Protein AF-0000000066089836 (afdb_homodimer)

Secondary structure (DSSP, 8-state):
--------EEEEETTEE--SPPEEEEEE-TTSS-EEEEEEEES-SS--TTTGGG---EEEEETTEEEEE--EEEEE-SSSEEEEEEEEEE-SHHHHHHHHHHHHHHHHHHHH-/--------EEEEETTEE--SPPEEEEEE-TTSS-EEEEEEEES-SS--TTTGGG---EEEEETTEEEEE--EEEEE-SSSEEEEEEEEEE-SHHHHHHHHHHHHHHHHHHHH-

Solvent-accessible surface area (backbone atoms only — not comparable to full-atom values): 12524 Å² total; per-residue (Å²): 131,79,74,74,74,69,66,53,43,44,26,58,43,93,96,44,68,48,76,60,74,48,41,38,36,40,44,62,43,94,74,29,35,35,35,37,37,40,39,35,30,70,50,44,70,80,47,38,85,86,49,48,90,72,55,55,43,43,35,45,35,37,89,90,43,78,46,73,32,65,50,69,46,77,40,72,54,96,88,39,39,49,32,40,37,34,48,48,71,36,77,31,58,69,50,43,53,57,48,50,53,46,52,49,49,42,56,50,48,46,42,72,96,130,79,73,75,75,70,67,52,42,43,26,57,44,94,95,42,69,48,76,61,75,48,42,36,37,41,44,62,44,94,74,28,33,36,36,36,35,38,39,35,32,70,49,43,70,80,48,38,84,88,47,48,89,74,56,56,44,43,35,46,34,36,88,90,45,77,48,73,32,64,49,70,46,77,41,73,55,95,89,40,39,48,33,40,37,34,47,47,72,36,76,31,56,69,51,43,52,57,49,49,52,45,52,50,49,41,57,52,50,46,43,73,97

Structure (mmCIF, N/CA/C/O backbone):
data_AF-0000000066089836-model_v1
#
loop_
_entity.id
_entity.type
_entity.pdbx_description
1 polymer 'Photosystem II reaction center Psb28 protein'
#
loop_
_atom_site.group_PDB
_atom_site.id
_atom_site.type_symbol
_atom_site.label_atom_id
_atom_site.label_alt_id
_atom_site.label_comp_id
_atom_site.label_asym_id
_atom_site.label_entity_id
_atom_site.label_seq_id
_atom_site.pdbx_PDB_ins_code
_atom_site.Cartn_x
_atom_site.Cartn_y
_atom_site.Cartn_z
_atom_site.occupancy
_atom_site.B_iso_or_equiv
_atom_site.auth_seq_id
_atom_site.auth_comp_id
_atom_site.auth_asym_id
_atom_site.auth_atom_id
_atom_site.pdbx_PDB_model_num
ATOM 1 N N . MET A 1 1 ? 13.086 2.691 -31.953 1 29.83 1 MET A N 1
ATOM 2 C CA . MET A 1 1 ? 13.078 3.086 -30.547 1 29.83 1 MET A CA 1
ATOM 3 C C . MET A 1 1 ? 12.68 1.916 -29.656 1 29.83 1 MET A C 1
ATOM 5 O O . MET A 1 1 ? 11.562 1.41 -29.75 1 29.83 1 MET A O 1
ATOM 9 N N . THR A 1 2 ? 13.555 1.046 -29.469 1 31.53 2 THR A N 1
ATOM 10 C CA . THR A 1 2 ? 13.398 -0.285 -28.891 1 31.53 2 THR A CA 1
ATOM 11 C C . THR A 1 2 ? 12.719 -0.208 -27.516 1 31.53 2 THR A C 1
ATOM 13 O O . THR A 1 2 ? 13.25 0.409 -26.594 1 31.53 2 THR A O 1
ATOM 16 N N . LYS A 1 3 ? 11.5 -0.122 -27.438 1 37 3 LYS A N 1
ATOM 17 C CA . LYS A 1 3 ? 10.766 -0.215 -26.188 1 37 3 LYS A CA 1
ATOM 18 C C . LYS A 1 3 ? 11.375 -1.27 -25.266 1 37 3 LYS A C 1
ATOM 20 O O . LYS A 1 3 ? 11.281 -2.469 -25.547 1 37 3 LYS A O 1
ATOM 25 N N . ILE A 1 4 ? 12.617 -1.197 -24.844 1 41.91 4 ILE A N 1
ATOM 26 C CA . ILE A 1 4 ? 13.148 -2.166 -23.891 1 41.91 4 ILE A CA 1
ATOM 27 C C . ILE A 1 4 ? 12.078 -2.514 -22.859 1 41.91 4 ILE A C 1
ATOM 29 O O . ILE A 1 4 ? 11.641 -1.65 -22.094 1 41.91 4 ILE A O 1
ATOM 33 N N . ASN A 1 5 ? 11.133 -3.355 -23.172 1 50.12 5 ASN A N 1
ATOM 34 C CA . ASN A 1 5 ? 10 -3.883 -22.422 1 50.12 5 ASN A CA 1
ATOM 35 C C . ASN A 1 5 ? 10.414 -4.344 -21.031 1 50.12 5 ASN A C 1
ATOM 37 O O . ASN A 1 5 ? 11.008 -5.41 -20.875 1 50.12 5 ASN A O 1
ATOM 41 N N . GLU A 1 6 ? 11.023 -3.377 -20.234 1 61.97 6 GLU A N 1
ATOM 42 C CA . GLU A 1 6 ? 11.492 -3.783 -18.906 1 61.97 6 GLU A CA 1
ATOM 43 C C . GLU A 1 6 ? 10.43 -4.598 -18.172 1 61.97 6 GLU A C 1
ATOM 45 O O . GLU A 1 6 ? 9.305 -4.137 -17.984 1 61.97 6 GLU A O 1
ATOM 50 N N . ASN A 1 7 ? 10.617 -6.02 -18.156 1 85 7 ASN A N 1
ATOM 51 C CA . ASN A 1 7 ? 9.703 -6.961 -17.516 1 85 7 ASN A CA 1
ATOM 52 C C . ASN A 1 7 ? 9.531 -6.648 -16.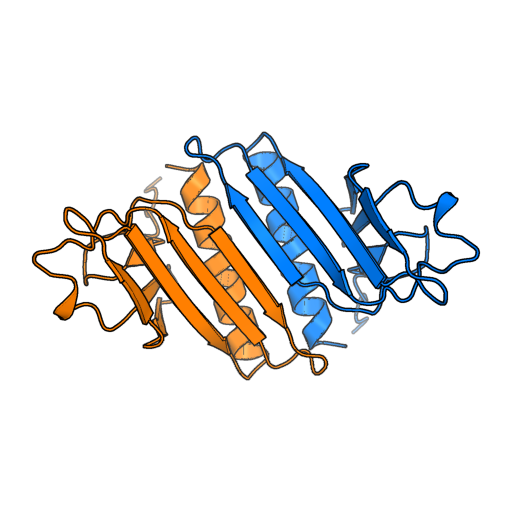031 1 85 7 ASN A C 1
ATOM 54 O O . ASN A 1 7 ? 10.508 -6.66 -15.273 1 85 7 ASN A O 1
ATOM 58 N N . VAL A 1 8 ? 8.594 -6.047 -15.562 1 94.44 8 VAL A N 1
ATOM 59 C CA . VAL A 1 8 ? 8.18 -5.883 -14.172 1 94.44 8 VAL A CA 1
ATOM 60 C C . VAL A 1 8 ? 7.004 -6.812 -13.875 1 94.44 8 VAL A C 1
ATOM 62 O O . VAL A 1 8 ? 5.988 -6.789 -14.57 1 94.44 8 VAL A O 1
ATOM 65 N N . ALA A 1 9 ? 7.234 -7.715 -12.812 1 96.56 9 ALA A N 1
ATOM 66 C CA . ALA A 1 9 ? 6.188 -8.711 -12.586 1 96.56 9 ALA A CA 1
ATOM 67 C C . ALA A 1 9 ? 6.273 -9.273 -11.172 1 96.56 9 ALA A C 1
ATOM 69 O O . ALA A 1 9 ? 7.312 -9.164 -10.516 1 96.56 9 ALA A O 1
ATOM 70 N N . ILE A 1 10 ? 5.211 -9.773 -10.742 1 97.38 10 ILE A N 1
ATOM 71 C CA . ILE A 1 10 ? 5.176 -10.656 -9.586 1 97.38 10 ILE A CA 1
ATOM 72 C C . ILE A 1 10 ? 4.941 -12.094 -10.047 1 97.38 10 ILE A C 1
ATOM 74 O O . ILE A 1 10 ? 4.105 -12.352 -10.914 1 97.38 10 ILE A O 1
ATOM 78 N N . GLN A 1 11 ? 5.73 -13.008 -9.445 1 97.94 11 GLN A N 1
ATOM 79 C CA . GLN A 1 11 ? 5.629 -14.414 -9.828 1 97.94 11 GLN A CA 1
ATOM 80 C C . GLN A 1 11 ? 5.57 -15.312 -8.594 1 97.94 11 GLN A C 1
ATOM 82 O O . GLN A 1 11 ? 6.246 -15.055 -7.598 1 97.94 11 GLN A O 1
ATOM 87 N N . PHE A 1 12 ? 4.809 -16.375 -8.734 1 98.25 12 PHE A N 1
ATOM 88 C CA . PHE A 1 12 ? 4.812 -17.484 -7.77 1 98.25 12 PHE A CA 1
ATOM 89 C C . PHE A 1 12 ? 5.445 -18.719 -8.367 1 98.25 12 PHE A C 1
ATOM 91 O O . PHE A 1 12 ? 5.895 -19.609 -7.641 1 98.25 12 PHE A O 1
ATOM 98 N N . VAL A 1 13 ? 5.262 -18.719 -9.625 1 96.38 13 VAL A N 1
ATOM 99 C CA . VAL A 1 13 ? 5.883 -19.75 -10.438 1 96.38 13 VAL A CA 1
ATOM 100 C C . VAL A 1 13 ? 6.938 -19.141 -11.352 1 96.38 13 VAL A C 1
ATOM 102 O O . VAL A 1 13 ? 6.645 -18.219 -12.109 1 96.38 13 VAL A O 1
ATOM 105 N N . LYS A 1 14 ? 8.141 -19.703 -11.258 1 93.94 14 LYS A N 1
ATOM 106 C CA . LYS A 1 14 ? 9.234 -19.125 -12.031 1 93.94 14 LYS A CA 1
ATOM 107 C C . LYS A 1 14 ? 8.898 -19.078 -13.516 1 93.94 14 LYS A C 1
ATOM 109 O O . LYS A 1 14 ? 8.516 -20.094 -14.109 1 93.94 14 LYS A O 1
ATOM 114 N N . GLY A 1 15 ? 8.992 -17.875 -14.055 1 95 15 GLY A N 1
ATOM 115 C CA . GLY A 1 15 ? 8.789 -17.703 -15.492 1 95 15 GLY A CA 1
ATOM 116 C C . GLY A 1 15 ? 7.344 -17.406 -15.852 1 95 15 GLY A C 1
ATOM 117 O O . GLY A 1 15 ? 7.031 -17.156 -17.016 1 95 15 GLY A O 1
ATOM 118 N N . GLU A 1 16 ? 6.445 -17.406 -14.852 1 96.31 16 GLU A N 1
ATOM 119 C CA . GLU A 1 16 ? 5.039 -17.109 -15.102 1 96.31 16 GLU A CA 1
ATOM 120 C C . GLU A 1 16 ? 4.598 -15.859 -14.336 1 96.31 16 GLU A C 1
ATOM 122 O O . GLU A 1 16 ? 4.492 -15.891 -13.109 1 96.31 16 GLU A O 1
ATOM 127 N N . ASN A 1 17 ? 4.254 -14.844 -15.086 1 96.06 17 ASN A N 1
ATOM 128 C CA . ASN A 1 17 ? 3.791 -13.609 -14.461 1 96.06 17 ASN A CA 1
ATOM 129 C C . ASN A 1 17 ? 2.361 -13.742 -13.938 1 96.06 17 ASN A C 1
ATOM 131 O O . ASN A 1 17 ? 1.491 -14.266 -14.633 1 96.06 17 ASN A O 1
ATOM 135 N N . GLU A 1 18 ? 2.164 -13.328 -12.68 1 95.38 18 GLU A N 1
ATOM 136 C CA . GLU A 1 18 ? 0.789 -13.211 -12.211 1 95.38 18 GLU A CA 1
ATOM 137 C C . GLU A 1 18 ? 0.049 -12.086 -12.938 1 95.38 18 GLU A C 1
ATOM 139 O O . GLU A 1 18 ? 0.545 -10.961 -13.023 1 95.38 18 GLU A O 1
ATOM 144 N N . LYS A 1 19 ? -1.079 -12.406 -13.367 1 90.06 19 LYS A N 1
ATOM 145 C CA . LYS A 1 19 ? -1.852 -11.438 -14.141 1 90.06 19 LYS A CA 1
ATOM 146 C C . LYS A 1 19 ? -2.795 -10.641 -13.25 1 90.06 19 LYS A C 1
ATOM 148 O O . LYS A 1 19 ? -3.088 -9.477 -13.531 1 90.06 19 LYS 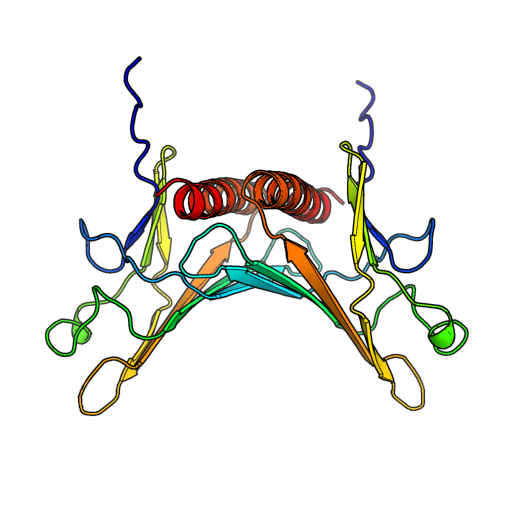A O 1
ATOM 153 N N . ASP A 1 20 ? -3.211 -11.297 -12.203 1 89.38 20 ASP A N 1
ATOM 154 C CA . ASP A 1 20 ? -4.137 -10.625 -11.297 1 89.38 20 ASP A CA 1
ATOM 155 C C . ASP A 1 20 ? -3.434 -9.516 -10.516 1 89.38 20 ASP A C 1
ATOM 157 O O . ASP A 1 20 ? -2.293 -9.68 -10.086 1 89.38 20 ASP A O 1
ATOM 161 N N . GLN A 1 21 ? -4.094 -8.445 -10.359 1 89.5 21 GLN A N 1
ATOM 162 C CA . GLN A 1 21 ? -3.551 -7.355 -9.562 1 89.5 21 GLN A CA 1
ATOM 163 C C . GLN A 1 21 ? -3.836 -7.559 -8.078 1 89.5 21 GLN A C 1
ATOM 165 O O . GLN A 1 21 ? -4.973 -7.836 -7.695 1 89.5 21 GLN A O 1
ATOM 170 N N . PRO A 1 22 ? -2.863 -7.348 -7.32 1 94.19 22 PRO A N 1
ATOM 171 C CA . PRO A 1 22 ? -3.08 -7.531 -5.883 1 94.19 22 PRO A CA 1
ATOM 172 C C . PRO A 1 22 ? -3.566 -6.262 -5.191 1 94.19 22 PRO A C 1
ATOM 174 O O . PRO A 1 22 ? -3.391 -5.16 -5.719 1 94.19 22 PRO A O 1
ATOM 177 N N . GLU A 1 23 ? -4.227 -6.496 -4.02 1 93.12 23 GLU A N 1
ATOM 178 C CA . GLU A 1 23 ? -4.242 -5.477 -2.977 1 93.12 23 GLU A CA 1
ATOM 179 C C . GLU A 1 23 ? -2.9 -5.414 -2.248 1 93.12 23 GLU A C 1
ATOM 181 O O . GLU A 1 23 ? -2.309 -6.449 -1.937 1 93.12 23 GLU A O 1
ATOM 186 N N . ILE A 1 24 ? -2.449 -4.242 -1.962 1 94.75 24 ILE A N 1
ATOM 187 C CA . ILE A 1 24 ? -1.184 -4.109 -1.25 1 94.75 24 ILE A CA 1
ATOM 188 C C . ILE A 1 24 ? -1.395 -3.305 0.032 1 94.75 24 ILE A C 1
ATOM 190 O O . ILE A 1 24 ? -2.018 -2.24 0.01 1 94.75 24 ILE A O 1
ATOM 194 N N . ARG A 1 25 ? -0.872 -3.842 1.148 1 94.69 25 ARG A N 1
ATOM 195 C CA . ARG A 1 25 ? -0.829 -3.135 2.424 1 94.69 25 ARG A CA 1
ATOM 196 C C . ARG A 1 25 ? 0.609 -2.848 2.842 1 94.69 25 ARG A C 1
ATOM 198 O O . ARG A 1 25 ? 1.448 -3.75 2.861 1 94.69 25 ARG A O 1
ATOM 205 N N . LEU A 1 26 ? 0.889 -1.653 3.111 1 92.81 26 LEU A N 1
ATOM 206 C CA . LEU A 1 26 ? 2.229 -1.234 3.512 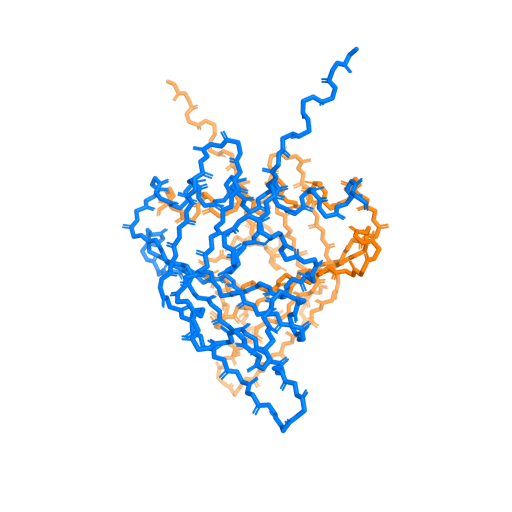1 92.81 26 LEU A CA 1
ATOM 207 C C . LEU A 1 26 ? 2.244 -0.79 4.969 1 92.81 26 LEU A C 1
ATOM 209 O O . LEU A 1 26 ? 1.402 0.009 5.391 1 92.81 26 LEU A O 1
ATOM 213 N N . PHE A 1 27 ? 3.215 -1.407 5.727 1 88.5 27 PHE A N 1
ATOM 214 C CA . PHE A 1 27 ? 3.414 -1.084 7.137 1 88.5 27 PHE A CA 1
ATOM 215 C C . PHE A 1 27 ? 4.859 -0.677 7.398 1 88.5 27 PHE A C 1
ATOM 217 O O . PHE A 1 27 ? 5.789 -1.271 6.844 1 88.5 27 PHE A O 1
ATOM 224 N N . ARG A 1 28 ? 4.969 0.328 8.172 1 84.44 28 ARG A N 1
ATOM 225 C CA . ARG A 1 28 ? 6.309 0.716 8.602 1 84.44 28 ARG A CA 1
ATOM 226 C C . ARG A 1 28 ? 6.359 0.907 10.117 1 84.44 28 ARG A C 1
ATOM 228 O O . ARG A 1 28 ? 5.371 1.325 10.727 1 84.44 28 ARG A O 1
ATOM 235 N N . ASN A 1 29 ? 7.48 0.466 10.727 1 78.81 29 ASN A N 1
ATOM 236 C CA . ASN A 1 29 ? 7.648 0.641 12.172 1 78.81 29 ASN A CA 1
ATOM 237 C C . ASN A 1 29 ? 8.008 2.082 12.523 1 78.81 29 ASN A C 1
ATOM 239 O O . ASN A 1 29 ? 8.328 2.879 11.633 1 78.81 29 ASN A O 1
ATOM 243 N N . LEU A 1 30 ? 7.941 2.287 13.828 1 68.25 30 LEU A N 1
ATOM 244 C CA . LEU A 1 30 ? 8.211 3.621 14.359 1 68.25 30 LEU A CA 1
ATOM 245 C C . LEU A 1 30 ? 9.641 4.047 14.039 1 68.25 30 LEU A C 1
ATOM 247 O O . LEU A 1 30 ? 9.906 5.23 13.812 1 68.25 30 LEU A O 1
ATOM 251 N N . ASP A 1 31 ? 10.555 3.045 13.969 1 71.06 31 ASP A N 1
ATOM 252 C CA . ASP A 1 31 ? 11.945 3.398 13.727 1 71.06 31 ASP A CA 1
ATOM 253 C C . ASP A 1 31 ? 12.18 3.721 12.25 1 71.06 31 ASP A C 1
ATOM 255 O O . ASP A 1 31 ? 13.227 4.25 11.883 1 71.06 31 ASP A O 1
ATOM 259 N N . GLY A 1 32 ? 11.234 3.596 11.43 1 67.88 32 GLY A N 1
ATOM 260 C CA . GLY A 1 32 ? 11.242 3.955 10.016 1 67.88 32 GLY A CA 1
ATOM 261 C C . GLY A 1 32 ? 12.109 3.035 9.172 1 67.88 32 GLY A C 1
ATOM 262 O O . GLY A 1 32 ? 12.016 3.047 7.945 1 67.88 32 GLY A O 1
ATOM 263 N N . LYS A 1 33 ? 12.914 2.256 9.844 1 75.62 33 LYS A N 1
ATOM 264 C CA . LYS A 1 33 ? 13.867 1.402 9.133 1 75.62 33 LYS A CA 1
ATOM 265 C C . LYS A 1 33 ? 13.258 0.04 8.82 1 75.62 33 LYS A C 1
ATOM 267 O O . LYS A 1 33 ? 13.523 -0.538 7.766 1 75.62 33 LYS A O 1
ATOM 272 N N . ASN A 1 34 ? 12.375 -0.358 9.625 1 90.19 34 ASN A N 1
ATOM 273 C CA . ASN A 1 34 ? 11.766 -1.671 9.445 1 90.19 34 ASN A CA 1
ATOM 274 C C . ASN A 1 34 ? 10.328 -1.557 8.945 1 90.19 34 ASN A C 1
ATOM 276 O O . ASN A 1 34 ? 9.648 -0.57 9.219 1 90.19 34 ASN A O 1
ATOM 280 N N . GLY A 1 35 ? 9.898 -2.518 8.086 1 92.5 35 GLY A N 1
ATOM 281 C CA . GLY A 1 35 ? 8.531 -2.541 7.605 1 92.5 35 GLY A CA 1
ATOM 282 C C . GLY A 1 35 ? 8.211 -3.771 6.773 1 92.5 35 GLY A C 1
ATOM 283 O O . GLY A 1 35 ? 9 -4.723 6.738 1 92.5 35 GLY A O 1
ATOM 284 N N . LYS A 1 36 ? 6.984 -3.729 6.25 1 95.75 36 LYS A N 1
ATOM 285 C CA . LYS A 1 36 ? 6.566 -4.852 5.418 1 95.75 36 LYS A CA 1
ATOM 286 C C . LYS A 1 36 ? 5.473 -4.438 4.441 1 95.75 36 LYS A C 1
ATOM 288 O O . LYS A 1 36 ? 4.75 -3.467 4.688 1 95.75 36 LYS A O 1
ATOM 293 N N . ALA A 1 37 ? 5.473 -5.16 3.418 1 96.88 37 ALA A N 1
ATOM 294 C CA . ALA A 1 37 ? 4.387 -5.09 2.443 1 96.88 37 ALA A CA 1
ATOM 295 C C . ALA A 1 37 ? 3.648 -6.422 2.354 1 96.88 37 ALA A C 1
ATOM 297 O O . ALA A 1 37 ? 4.27 -7.477 2.195 1 96.88 37 ALA A O 1
ATOM 298 N N . VAL A 1 38 ? 2.342 -6.371 2.465 1 97.81 38 VAL A N 1
ATOM 299 C CA . VAL A 1 38 ? 1.505 -7.559 2.332 1 97.81 38 VAL A CA 1
ATOM 300 C C . VAL A 1 38 ? 0.75 -7.512 1.005 1 97.81 38 VAL A C 1
ATOM 302 O O . VAL A 1 38 ? -0.04 -6.598 0.763 1 97.81 38 VAL A O 1
ATOM 305 N N . TYR A 1 39 ? 1.033 -8.477 0.2 1 98.06 39 TYR A N 1
ATOM 306 C CA . TYR A 1 39 ? 0.335 -8.641 -1.07 1 98.06 39 TYR A CA 1
ATOM 307 C C . TYR A 1 39 ? -0.774 -9.68 -0.956 1 98.06 39 TYR A C 1
ATOM 309 O O . TYR A 1 39 ? -0.538 -10.805 -0.5 1 98.06 39 TYR A O 1
ATOM 317 N N . LYS A 1 40 ? -1.947 -9.289 -1.423 1 97.31 40 LYS A N 1
ATOM 318 C CA . LYS A 1 40 ? -3.061 -10.234 -1.437 1 97.31 40 LYS A CA 1
ATOM 319 C C . LYS A 1 40 ? -3.65 -10.367 -2.838 1 97.31 40 LYS A C 1
ATOM 321 O O . LYS A 1 40 ? -4.082 -9.375 -3.434 1 97.31 40 LYS A O 1
ATOM 326 N N . PHE A 1 41 ? -3.586 -11.516 -3.404 1 96.31 41 PHE A N 1
ATOM 327 C CA . PHE A 1 41 ? -4.211 -11.844 -4.68 1 96.31 41 PHE A CA 1
ATOM 328 C C . PHE A 1 41 ? -5.492 -12.633 -4.473 1 96.31 41 PHE A C 1
ATOM 330 O O . PHE A 1 41 ? -5.512 -13.609 -3.711 1 96.31 41 PHE A O 1
ATOM 337 N N . TYR A 1 42 ? -6.5 -12.078 -5.133 1 93.44 42 TYR A N 1
ATOM 338 C CA . TYR A 1 42 ? -7.75 -12.828 -5.152 1 93.44 42 TYR A CA 1
ATOM 339 C C . TYR A 1 42 ? -7.863 -13.656 -6.426 1 93.44 42 TYR A C 1
ATOM 341 O O . TYR A 1 42 ? -7.781 -13.117 -7.531 1 93.44 42 TYR A O 1
ATOM 349 N N . LYS A 1 43 ? -7.977 -14.977 -6.27 1 91.12 43 LYS A N 1
ATOM 350 C CA . LYS A 1 43 ? -8.055 -15.922 -7.379 1 91.12 43 LYS A CA 1
ATOM 351 C C . LYS A 1 43 ? -6.824 -15.82 -8.273 1 91.12 43 LYS A C 1
ATOM 353 O O . LYS A 1 43 ? -6.938 -15.508 -9.461 1 91.12 43 LYS A O 1
ATOM 358 N N . PRO A 1 44 ? -5.727 -16.141 -7.715 1 96 44 PRO A N 1
ATOM 359 C CA . PRO A 1 44 ? -4.492 -16.047 -8.5 1 96 44 PRO A CA 1
ATOM 360 C C . PRO A 1 44 ? -4.559 -16.875 -9.789 1 96 44 PRO A C 1
ATOM 362 O O . PRO A 1 44 ? -5.156 -17.953 -9.805 1 96 44 PRO A O 1
ATOM 365 N N . THR A 1 45 ? -3.912 -16.312 -10.758 1 95.25 45 THR A N 1
ATOM 366 C CA . THR A 1 45 ? -3.986 -16.922 -12.078 1 95.25 45 THR A CA 1
ATOM 367 C C . THR A 1 45 ? -3.006 -18.094 -12.188 1 95.25 45 THR A C 1
ATOM 369 O O . THR A 1 45 ? -3.312 -19.109 -12.805 1 95.25 45 THR A O 1
ATOM 372 N N . THR A 1 46 ? -1.843 -18 -11.578 1 97.38 46 THR A N 1
ATOM 373 C CA . THR A 1 46 ? -0.775 -18.953 -11.828 1 97.38 46 THR A CA 1
ATOM 374 C C . THR A 1 46 ? -0.767 -20.047 -10.766 1 97.38 46 THR A C 1
ATOM 376 O O . THR A 1 46 ? -0.026 -21.031 -10.875 1 97.38 46 THR A O 1
ATOM 379 N N . ILE A 1 47 ? -1.514 -19.891 -9.734 1 97.38 47 ILE A N 1
ATOM 380 C CA . ILE A 1 47 ? -1.591 -20.875 -8.656 1 97.38 47 ILE A CA 1
ATOM 381 C C . ILE A 1 47 ? -2.904 -21.641 -8.766 1 97.38 47 ILE A C 1
ATOM 383 O O . ILE A 1 47 ? -3.984 -21.062 -8.656 1 97.38 47 ILE A O 1
ATOM 387 N N . THR A 1 48 ? -2.791 -22.906 -8.961 1 96.25 48 THR A N 1
ATOM 388 C CA . THR A 1 48 ? -3.947 -23.766 -9.156 1 96.25 48 THR A CA 1
ATOM 389 C C . THR A 1 48 ? -3.926 -24.922 -8.164 1 96.25 48 THR A C 1
ATOM 391 O O . THR A 1 48 ? -2.98 -25.062 -7.387 1 96.25 48 THR A O 1
ATOM 394 N N . LEU A 1 49 ? -5.086 -25.703 -8.195 1 96.5 49 LEU A N 1
ATOM 395 C CA . LEU A 1 49 ? -5.168 -26.875 -7.332 1 96.5 49 LEU A CA 1
ATOM 396 C C . LEU A 1 49 ? -4.113 -27.906 -7.715 1 96.5 49 LEU A C 1
ATOM 398 O O . LEU A 1 49 ? -3.764 -28.781 -6.906 1 96.5 49 LEU A O 1
ATOM 402 N N . THR A 1 50 ? -3.537 -27.828 -8.867 1 96.31 50 THR A N 1
ATOM 403 C CA . THR A 1 50 ? -2.568 -28.812 -9.336 1 96.31 50 THR A CA 1
ATOM 404 C C . THR A 1 50 ? -1.16 -28.453 -8.875 1 96.31 50 THR A C 1
ATOM 406 O O . THR A 1 50 ? -0.296 -29.312 -8.758 1 96.31 50 THR A O 1
ATOM 409 N N . ASN A 1 51 ? -0.912 -27.172 -8.586 1 97.25 51 ASN A N 1
ATOM 410 C CA . ASN A 1 51 ? 0.48 -26.828 -8.328 1 97.25 51 ASN A CA 1
ATOM 411 C C . ASN A 1 51 ? 0.637 -26.094 -6.996 1 97.25 51 ASN A C 1
ATOM 413 O O . ASN A 1 51 ? 1.754 -25.781 -6.586 1 97.25 51 ASN A O 1
ATOM 417 N N . TYR A 1 52 ? -0.411 -25.781 -6.199 1 96.5 52 TYR A N 1
ATOM 418 C CA . TYR A 1 52 ? -0.362 -24.891 -5.039 1 96.5 52 TYR A CA 1
ATOM 419 C C . TYR A 1 52 ? 0.595 -25.438 -3.984 1 96.5 52 TYR A C 1
ATOM 421 O O . TYR A 1 52 ? 1.201 -24.672 -3.234 1 96.5 52 TYR A O 1
ATOM 429 N N . LYS A 1 53 ? 0.827 -26.688 -3.93 1 95.62 53 LYS A N 1
ATOM 430 C CA . LYS A 1 53 ? 1.709 -27.297 -2.936 1 95.62 53 LYS A CA 1
ATOM 431 C C . LYS A 1 53 ? 3.17 -26.953 -3.211 1 95.62 53 LYS A C 1
ATOM 433 O O . LYS A 1 53 ? 4.008 -27 -2.307 1 95.62 53 LYS A O 1
ATOM 438 N N . SER A 1 54 ? 3.412 -26.594 -4.426 1 96 54 SER A N 1
ATOM 439 C CA . SER A 1 54 ? 4.789 -26.297 -4.809 1 96 54 SER A CA 1
ATOM 440 C C . SER A 1 54 ? 5.082 -24.797 -4.707 1 96 54 SER A C 1
ATOM 442 O O . SER A 1 54 ? 6.227 -24.375 -4.879 1 96 54 SER A O 1
ATOM 444 N N . VAL A 1 55 ? 4.109 -23.984 -4.387 1 96.94 55 VAL A N 1
ATOM 445 C CA . VAL A 1 55 ? 4.281 -22.547 -4.277 1 96.94 55 VAL A CA 1
ATOM 446 C C . VAL A 1 55 ? 4.891 -22.203 -2.92 1 96.94 55 VAL A C 1
ATOM 448 O O . VAL A 1 55 ? 4.234 -22.328 -1.885 1 96.94 55 VAL A O 1
ATOM 451 N N . GLN A 1 56 ? 6.215 -21.766 -2.99 1 95.56 56 GLN A N 1
ATOM 452 C CA . GLN A 1 56 ? 6.918 -21.531 -1.73 1 95.56 56 GLN A CA 1
ATOM 453 C C . GLN A 1 56 ? 7.461 -20.109 -1.65 1 95.56 56 GLN A C 1
ATOM 455 O O . GLN A 1 56 ? 7.867 -19.656 -0.579 1 95.56 56 GLN A O 1
ATOM 460 N N . ARG A 1 57 ? 7.48 -19.453 -2.838 1 97.94 57 ARG A N 1
ATOM 461 C CA . ARG A 1 57 ? 8.078 -18.125 -2.871 1 97.94 57 ARG A CA 1
ATOM 462 C C . ARG A 1 57 ? 7.258 -17.172 -3.738 1 97.94 57 ARG A C 1
ATOM 464 O O . ARG A 1 57 ? 6.57 -17.609 -4.664 1 97.94 57 ARG A O 1
ATOM 471 N N . MET A 1 58 ? 7.262 -15.984 -3.35 1 98.69 58 MET A N 1
ATOM 472 C CA . MET A 1 58 ? 6.871 -14.883 -4.234 1 98.69 58 MET A CA 1
ATOM 473 C C . MET A 1 58 ? 8.094 -14.133 -4.742 1 98.69 58 MET A C 1
ATOM 475 O O . MET A 1 58 ? 9 -13.82 -3.971 1 98.69 58 MET A O 1
ATOM 479 N N . PHE A 1 59 ? 8.094 -13.883 -6.016 1 98.56 59 PHE A N 1
ATOM 480 C CA . PHE A 1 59 ? 9.188 -13.148 -6.645 1 98.56 59 PHE A CA 1
ATOM 481 C C . PHE A 1 59 ? 8.703 -11.805 -7.16 1 98.56 59 PHE A C 1
ATOM 483 O O . PHE A 1 59 ? 7.695 -11.727 -7.863 1 98.56 59 PHE A O 1
ATOM 490 N N . LEU A 1 60 ? 9.375 -10.773 -6.711 1 98.38 60 LEU A N 1
ATOM 491 C CA . LEU A 1 60 ? 9.188 -9.414 -7.211 1 98.38 60 LEU A CA 1
ATOM 492 C C . LEU A 1 60 ? 10.281 -9.047 -8.211 1 98.38 60 LEU A C 1
ATOM 494 O O . LEU A 1 60 ? 11.438 -8.852 -7.828 1 98.38 60 LEU A O 1
ATOM 498 N N . ILE A 1 61 ? 9.875 -8.977 -9.469 1 98.12 61 ILE A N 1
ATOM 499 C CA . ILE A 1 61 ? 10.867 -8.906 -10.539 1 98.12 61 ILE A CA 1
ATOM 500 C C . ILE A 1 61 ? 10.812 -7.543 -11.211 1 98.12 61 ILE A C 1
ATOM 502 O O . ILE A 1 61 ? 9.734 -7.078 -11.594 1 98.12 61 ILE A O 1
ATOM 506 N N . ASP A 1 62 ? 11.984 -6.926 -11.305 1 96.94 62 ASP A N 1
ATOM 507 C CA . ASP A 1 62 ? 12.086 -5.711 -12.109 1 96.94 62 ASP A CA 1
ATOM 508 C C . ASP A 1 62 ? 13.469 -5.582 -12.742 1 96.94 62 ASP A C 1
ATOM 510 O O . ASP A 1 62 ? 14.227 -6.551 -12.789 1 96.94 62 ASP A O 1
ATOM 514 N N . SER A 1 63 ? 13.766 -4.375 -13.32 1 96.31 63 SER A N 1
ATOM 515 C CA . SER A 1 63 ? 14.992 -4.148 -14.078 1 96.31 63 SER A CA 1
ATOM 516 C C . SER A 1 63 ? 16.219 -4.23 -13.172 1 96.31 63 SER A C 1
ATOM 518 O O . SER A 1 63 ? 17.344 -4.422 -13.656 1 96.31 63 SER A O 1
ATOM 520 N N . GLU A 1 64 ? 16.062 -4.066 -11.867 1 97.19 64 GLU A N 1
ATOM 521 C CA . GLU A 1 64 ? 17.188 -4.078 -10.945 1 97.19 64 GLU A CA 1
ATOM 522 C C . GLU A 1 64 ? 17.453 -5.484 -10.406 1 97.19 64 GLU A C 1
ATOM 524 O O . GLU A 1 64 ? 18.438 -5.719 -9.719 1 97.19 64 GLU A O 1
ATOM 529 N N . GLY A 1 65 ? 16.516 -6.434 -10.656 1 97.38 65 GLY A N 1
ATOM 530 C CA . GLY A 1 65 ? 16.719 -7.801 -10.203 1 97.38 65 GLY A CA 1
ATOM 531 C C . GLY A 1 65 ? 15.469 -8.406 -9.578 1 97.38 65 GLY A C 1
ATOM 532 O O . GLY A 1 65 ? 14.352 -8.125 -10.008 1 97.38 65 GLY A O 1
ATOM 533 N N . VAL A 1 66 ? 15.781 -9.398 -8.672 1 97.88 66 VAL A N 1
ATOM 534 C CA . VAL A 1 66 ? 14.688 -10.156 -8.086 1 97.88 66 VAL A CA 1
ATOM 535 C C . VAL A 1 66 ? 14.711 -10.008 -6.562 1 97.88 66 VAL A C 1
ATOM 537 O O . VAL A 1 66 ? 15.758 -10.211 -5.934 1 97.88 66 VAL A O 1
ATOM 540 N N . LEU A 1 67 ? 13.641 -9.539 -5.984 1 98.38 67 LEU A N 1
ATOM 541 C CA . LEU A 1 67 ? 13.352 -9.703 -4.566 1 98.38 67 LEU A CA 1
ATOM 542 C C . LEU A 1 67 ? 12.445 -10.906 -4.328 1 98.38 67 LEU A C 1
ATOM 544 O O . LEU A 1 67 ? 11.648 -11.266 -5.195 1 98.38 67 LEU A O 1
ATOM 548 N N . SER A 1 68 ? 12.586 -11.547 -3.189 1 98.5 68 SER A N 1
ATOM 549 C CA . SER A 1 68 ? 11.742 -12.719 -2.949 1 98.5 68 SER A CA 1
ATOM 550 C C . SER A 1 68 ? 11.414 -12.867 -1.468 1 98.5 68 SER A C 1
ATOM 552 O O . SER A 1 68 ? 12.094 -12.289 -0.615 1 98.5 68 SER A O 1
ATOM 554 N N . THR A 1 69 ? 10.391 -13.57 -1.139 1 98.69 69 THR A N 1
ATOM 555 C CA . THR A 1 69 ? 9.969 -13.883 0.221 1 98.69 69 THR A CA 1
ATOM 556 C C . THR A 1 69 ? 9.383 -15.289 0.291 1 98.69 69 THR A C 1
ATOM 558 O O . THR A 1 69 ? 8.727 -15.742 -0.649 1 98.69 69 THR A O 1
ATOM 561 N N . LYS A 1 70 ? 9.617 -15.914 1.378 1 98.31 70 LYS A N 1
ATOM 562 C CA . LYS A 1 70 ? 9.078 -17.25 1.59 1 98.31 70 LYS A CA 1
ATOM 563 C C . LYS A 1 70 ? 7.785 -17.203 2.402 1 98.31 70 LYS A C 1
ATOM 565 O O . LYS A 1 70 ? 7.156 -18.234 2.648 1 98.31 70 LYS A O 1
ATOM 570 N N . LYS A 1 71 ? 7.367 -16.062 2.812 1 98.38 71 LYS A N 1
ATOM 571 C CA . LYS A 1 71 ? 6.156 -15.922 3.611 1 98.38 71 LYS A CA 1
ATOM 572 C C . LYS A 1 71 ? 4.91 -15.945 2.73 1 98.38 71 LYS A C 1
ATOM 574 O O . LYS A 1 71 ? 4.453 -14.891 2.268 1 98.38 71 LYS A O 1
ATOM 579 N N . ILE A 1 72 ? 4.332 -17.125 2.566 1 98 72 ILE A N 1
ATOM 580 C CA . ILE A 1 72 ? 3.182 -17.344 1.697 1 98 72 ILE A CA 1
ATOM 581 C C . ILE A 1 72 ? 2.061 -18.016 2.49 1 98 72 ILE A C 1
ATOM 583 O O . ILE A 1 72 ? 2.297 -19 3.207 1 98 72 ILE A O 1
ATOM 587 N N . ASP A 1 73 ? 0.906 -17.453 2.391 1 97.81 73 ASP A N 1
ATOM 588 C CA . ASP A 1 73 ? -0.306 -18.078 2.922 1 97.81 73 ASP A CA 1
ATOM 589 C C . ASP A 1 73 ? -1.344 -18.281 1.82 1 97.81 73 ASP A C 1
ATOM 591 O O . ASP A 1 73 ? -1.634 -17.359 1.053 1 97.81 73 ASP A O 1
ATOM 595 N N . LEU A 1 74 ? -1.893 -19.484 1.772 1 97.25 74 LEU A N 1
ATOM 596 C CA . LEU A 1 74 ? -2.895 -19.812 0.765 1 97.25 74 LEU A CA 1
ATOM 597 C C . LEU A 1 74 ? -4.242 -20.109 1.415 1 97.25 74 LEU A C 1
ATOM 599 O O . LEU A 1 74 ? -4.305 -20.734 2.473 1 97.25 74 LEU A O 1
ATOM 603 N N . SER A 1 75 ? -5.227 -19.625 0.819 1 97.31 75 SER A N 1
ATOM 604 C CA . SER A 1 75 ? -6.602 -20.016 1.11 1 97.31 75 SER A CA 1
ATOM 605 C C . SER A 1 75 ? -7.195 -20.844 -0.025 1 97.31 75 SER A C 1
ATOM 607 O O . SER A 1 75 ? -7.324 -20.359 -1.151 1 97.31 75 SER A O 1
ATOM 609 N N . ILE A 1 76 ? -7.609 -22.078 0.28 1 96.12 76 ILE A N 1
ATOM 610 C CA . ILE A 1 76 ? -8 -23.016 -0.77 1 96.12 76 ILE A CA 1
ATOM 611 C C . ILE A 1 76 ? -9.453 -23.438 -0.555 1 96.12 76 ILE A C 1
ATOM 613 O O . ILE A 1 76 ? -9.852 -23.766 0.566 1 96.12 76 ILE A O 1
ATOM 617 N N . SER A 1 77 ? -10.195 -23.281 -1.575 1 95.19 77 SER A N 1
ATOM 618 C CA . SER A 1 77 ? -11.531 -23.859 -1.622 1 95.19 77 SER A CA 1
ATOM 619 C C . SER A 1 77 ? -11.516 -25.219 -2.303 1 95.19 77 SER A C 1
ATOM 621 O O . SER A 1 77 ? -10.453 -25.719 -2.689 1 95.19 77 SER A O 1
ATOM 623 N N . GLU A 1 78 ? -12.727 -25.781 -2.426 1 93.56 78 GLU A N 1
ATOM 624 C CA . GLU A 1 78 ? -12.844 -27.094 -3.057 1 93.56 78 GLU A CA 1
ATOM 625 C C . GLU A 1 78 ? -12.469 -27.031 -4.535 1 93.56 78 GLU A C 1
ATOM 627 O O . GLU A 1 78 ? -11.836 -27.953 -5.062 1 93.56 78 GLU A O 1
ATOM 632 N N . ASP A 1 79 ? -12.773 -25.969 -5.184 1 94.5 79 ASP A N 1
ATOM 633 C CA . ASP A 1 79 ? -12.695 -25.984 -6.641 1 94.5 79 ASP A CA 1
ATOM 634 C C . ASP A 1 79 ? -11.547 -25.109 -7.133 1 94.5 79 ASP A C 1
ATOM 636 O O . ASP A 1 79 ? -11.156 -25.188 -8.297 1 94.5 79 ASP A O 1
ATOM 640 N N . HIS A 1 80 ? -11.07 -24.234 -6.266 1 95.88 80 HIS A N 1
ATOM 641 C CA . HIS A 1 80 ? -9.977 -23.391 -6.711 1 95.88 80 HIS A CA 1
ATOM 642 C C . HIS A 1 80 ? -9.234 -22.781 -5.527 1 95.88 80 HIS A C 1
ATOM 644 O O . HIS A 1 80 ? -9.688 -22.875 -4.387 1 95.88 80 HIS A O 1
ATOM 650 N N . VAL A 1 81 ? -8.07 -22.219 -5.781 1 96.5 81 VAL A N 1
ATOM 651 C CA . VAL A 1 81 ? -7.359 -21.406 -4.793 1 96.5 81 VAL A CA 1
ATOM 652 C C . VAL A 1 81 ? -8.023 -20.047 -4.66 1 96.5 81 VAL A C 1
ATOM 654 O O . VAL A 1 81 ? -8.062 -19.266 -5.621 1 96.5 81 VAL A O 1
ATOM 657 N N . LYS A 1 82 ? -8.492 -19.75 -3.508 1 97.06 82 LYS A N 1
ATOM 658 C CA . LYS A 1 82 ? -9.273 -18.531 -3.287 1 97.06 82 LYS A CA 1
ATOM 659 C C . LYS A 1 82 ? -8.367 -17.312 -3.205 1 97.06 82 LYS A C 1
ATOM 661 O O . LYS A 1 82 ? -8.664 -16.281 -3.803 1 97.06 82 LYS A O 1
ATOM 666 N N . GLU A 1 83 ? -7.355 -17.391 -2.4 1 97.5 83 GLU A N 1
ATOM 667 C CA . GLU A 1 83 ? -6.516 -16.234 -2.105 1 97.5 83 GLU A CA 1
ATOM 668 C C . GLU A 1 83 ? -5.07 -16.656 -1.841 1 97.5 83 GLU A C 1
ATOM 670 O O . GLU A 1 83 ? -4.82 -17.75 -1.337 1 97.5 83 GLU A O 1
ATOM 675 N N . VAL A 1 84 ? -4.188 -15.852 -2.201 1 97.81 84 VAL A N 1
ATOM 676 C CA . VAL A 1 84 ? -2.797 -15.953 -1.765 1 97.81 84 VAL A CA 1
ATOM 677 C C . VAL A 1 84 ? -2.379 -14.664 -1.072 1 97.81 84 VAL A C 1
ATOM 679 O O . VAL A 1 84 ? -2.611 -13.57 -1.594 1 97.81 84 VAL A O 1
ATOM 682 N N . LYS A 1 85 ? -1.81 -14.742 0.089 1 98.31 85 LYS A N 1
ATOM 683 C CA . LYS A 1 85 ? -1.215 -13.641 0.84 1 98.31 85 LYS A CA 1
ATOM 684 C C . LYS A 1 85 ? 0.292 -13.828 0.993 1 98.31 85 LYS A C 1
ATOM 686 O O . LYS A 1 85 ? 0.753 -14.914 1.346 1 98.31 85 LYS A O 1
ATOM 691 N N . SER A 1 86 ? 1.001 -12.852 0.668 1 98.56 86 SER A N 1
ATOM 692 C CA . SER A 1 86 ? 2.453 -12.922 0.797 1 98.56 86 SER A CA 1
ATOM 693 C C . SER A 1 86 ? 3.016 -11.648 1.42 1 98.56 86 SER A C 1
ATOM 695 O O . SER A 1 86 ? 2.572 -10.547 1.1 1 98.56 86 SER A O 1
ATOM 697 N N . THR A 1 87 ? 4.039 -11.836 2.273 1 98.69 87 THR A N 1
ATOM 698 C CA . THR A 1 87 ? 4.582 -10.703 3.014 1 98.69 87 THR A CA 1
ATOM 699 C C . THR A 1 87 ? 6.062 -10.508 2.693 1 98.69 87 THR A C 1
ATOM 701 O O . THR A 1 87 ? 6.871 -11.422 2.885 1 98.69 87 THR A O 1
ATOM 704 N N . TYR A 1 88 ? 6.395 -9.359 2.08 1 98.5 88 TYR A N 1
ATOM 705 C CA . TYR A 1 88 ? 7.785 -8.961 1.895 1 98.5 88 TYR A CA 1
ATOM 706 C C . TYR A 1 88 ? 8.211 -7.957 2.961 1 98.5 88 TYR A C 1
ATOM 708 O O . TYR A 1 88 ? 7.57 -6.918 3.133 1 98.5 88 TYR A O 1
ATOM 716 N N . SER A 1 89 ? 9.305 -8.266 3.658 1 97.62 89 SER A N 1
ATOM 717 C CA . SER A 1 89 ? 9.773 -7.414 4.746 1 97.62 89 SER A CA 1
ATOM 718 C C . SER A 1 89 ? 11.172 -6.879 4.461 1 97.62 89 SER A C 1
ATOM 720 O O . SER A 1 89 ? 11.953 -7.508 3.736 1 9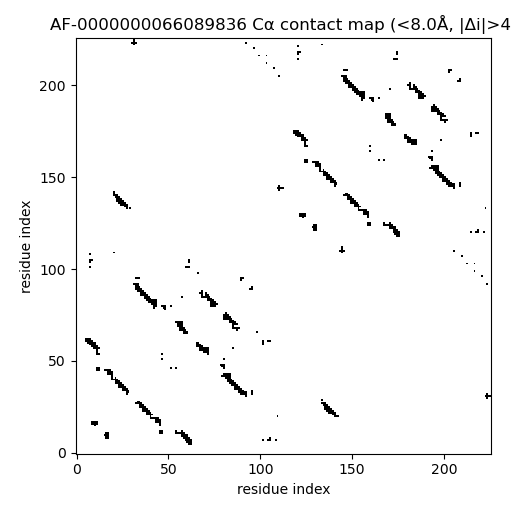7.62 89 SER A O 1
ATOM 722 N N . TRP A 1 90 ? 11.422 -5.773 5.039 1 95.56 90 TRP A N 1
ATOM 723 C CA . TRP A 1 90 ? 12.75 -5.172 4.973 1 95.56 90 TRP A CA 1
ATOM 724 C C . TRP A 1 90 ? 13.188 -4.66 6.344 1 95.56 90 TRP A C 1
ATOM 726 O O . TRP A 1 90 ? 12.352 -4.41 7.215 1 95.56 90 TRP A O 1
ATOM 736 N N . ASN A 1 91 ? 14.469 -4.605 6.469 1 94.31 91 ASN A N 1
ATOM 737 C CA . ASN A 1 91 ? 14.992 -4.23 7.777 1 94.31 91 ASN A CA 1
ATOM 738 C C . ASN A 1 91 ? 16.078 -3.168 7.668 1 94.31 91 ASN A C 1
ATOM 740 O O . ASN A 1 91 ? 16.938 -3.053 8.547 1 94.31 91 ASN A O 1
ATOM 744 N N . SER A 1 92 ? 16.188 -2.51 6.586 1 91.44 92 SER A N 1
ATOM 745 C CA . SER A 1 92 ? 17.109 -1.389 6.379 1 91.44 92 SER A CA 1
ATOM 746 C C . SER A 1 92 ? 16.516 -0.368 5.41 1 91.44 92 SER A C 1
ATOM 748 O O . SER A 1 92 ? 15.617 -0.69 4.633 1 91.44 92 SER A O 1
ATOM 750 N N . GLU A 1 93 ? 17.094 0.838 5.539 1 87.25 93 GLU A N 1
ATOM 751 C CA . GLU A 1 93 ? 16.656 1.897 4.629 1 87.25 93 GLU A CA 1
ATOM 752 C C . GLU A 1 93 ? 16.969 1.537 3.178 1 87.25 93 GLU A C 1
ATOM 754 O O . GLU A 1 93 ? 16.156 1.794 2.287 1 87.25 93 GLU A O 1
ATOM 759 N N . GLU A 1 94 ? 18.141 0.978 3.031 1 92.25 94 GLU A N 1
ATOM 760 C CA . GLU A 1 94 ? 18.547 0.582 1.686 1 92.25 94 GLU A CA 1
ATOM 761 C C . GLU A 1 94 ? 17.578 -0.448 1.1 1 92.25 94 GLU A C 1
ATOM 763 O O . GLU A 1 94 ? 17.188 -0.349 -0.066 1 92.25 94 GLU A O 1
ATOM 768 N N . ALA A 1 95 ? 17.203 -1.389 1.941 1 94.25 95 ALA A N 1
ATOM 769 C CA . ALA A 1 95 ? 16.266 -2.424 1.499 1 94.25 95 ALA A CA 1
ATOM 770 C C . ALA A 1 95 ? 14.891 -1.833 1.203 1 94.25 95 ALA A C 1
ATOM 772 O O . ALA A 1 95 ? 14.234 -2.225 0.236 1 94.25 95 ALA A O 1
ATOM 773 N N . PHE A 1 96 ? 14.523 -0.896 1.968 1 91.12 96 PHE A N 1
ATOM 774 C CA . PHE A 1 96 ? 13.258 -0.202 1.754 1 91.12 96 PHE A CA 1
ATOM 775 C C . PHE A 1 96 ? 13.266 0.544 0.425 1 91.12 96 PHE A C 1
ATOM 777 O O . PHE A 1 96 ? 12.336 0.418 -0.37 1 91.12 96 PHE A O 1
ATOM 784 N N . GLU A 1 97 ? 14.289 1.245 0.188 1 90.5 97 GLU A N 1
ATOM 785 C CA . GLU A 1 97 ? 14.398 2.004 -1.055 1 90.5 97 GLU A CA 1
ATOM 786 C C . GLU A 1 97 ? 14.352 1.082 -2.27 1 90.5 97 GLU A C 1
ATOM 788 O O . GLU A 1 97 ? 13.695 1.398 -3.27 1 90.5 97 GLU A O 1
ATOM 793 N N . ARG A 1 98 ? 15.117 0.004 -2.146 1 94.81 98 ARG A N 1
ATOM 794 C CA . ARG A 1 98 ? 15.094 -0.973 -3.23 1 94.81 98 ARG A CA 1
ATOM 795 C C . ARG A 1 98 ? 13.68 -1.478 -3.484 1 94.81 98 ARG A C 1
ATOM 797 O O . ARG A 1 98 ? 13.258 -1.6 -4.637 1 94.81 98 ARG A O 1
ATOM 804 N N . PHE A 1 99 ? 12.875 -1.713 -2.477 1 95.94 99 PHE A N 1
ATOM 805 C CA . PHE A 1 99 ? 11.5 -2.195 -2.574 1 95.94 99 PHE A CA 1
ATOM 806 C C . PHE A 1 99 ? 10.594 -1.131 -3.184 1 95.94 99 PHE A C 1
ATOM 808 O O . PHE A 1 99 ? 9.75 -1.437 -4.031 1 95.94 99 PHE A O 1
ATOM 815 N N . MET A 1 100 ? 10.75 0.087 -2.785 1 91.88 100 MET A N 1
ATOM 816 C CA . MET A 1 100 ? 9.906 1.177 -3.271 1 91.88 100 MET A CA 1
ATOM 817 C C . MET A 1 100 ? 10.102 1.387 -4.77 1 91.88 100 MET A C 1
ATOM 819 O O . MET A 1 100 ? 9.156 1.737 -5.48 1 91.88 100 MET A O 1
ATOM 823 N N . ARG A 1 101 ? 11.344 1.186 -5.234 1 93.19 101 ARG A N 1
ATOM 824 C CA . ARG A 1 101 ? 11.57 1.277 -6.672 1 93.19 101 ARG A CA 1
ATOM 825 C C . ARG A 1 101 ? 10.812 0.18 -7.418 1 93.19 101 ARG A C 1
ATOM 827 O O . ARG A 1 101 ? 10.211 0.434 -8.461 1 93.19 101 ARG A O 1
ATOM 834 N N . PHE A 1 102 ? 10.797 -0.989 -6.863 1 96.12 102 PHE A N 1
ATOM 835 C CA . PHE A 1 102 ? 10.016 -2.062 -7.465 1 96.12 102 PHE A CA 1
ATOM 836 C C . PHE A 1 102 ? 8.531 -1.715 -7.473 1 96.12 102 PHE A C 1
ATOM 838 O O . PHE A 1 102 ? 7.859 -1.845 -8.5 1 96.12 102 PHE A O 1
ATOM 845 N N . ALA A 1 103 ? 8.086 -1.354 -6.32 1 94.06 103 ALA A N 1
ATOM 846 C CA . ALA A 1 103 ? 6.66 -1.081 -6.18 1 94.06 103 ALA A CA 1
ATOM 847 C C . ALA A 1 103 ? 6.207 -0.017 -7.172 1 94.06 103 ALA A C 1
ATOM 849 O O . ALA A 1 103 ? 5.137 -0.137 -7.773 1 94.06 103 ALA A O 1
ATOM 850 N N . SER A 1 104 ? 7.008 0.953 -7.324 1 88.19 104 SER A N 1
ATOM 851 C CA . SER A 1 104 ? 6.707 2.027 -8.266 1 88.19 104 SER A CA 1
ATOM 852 C C . SER A 1 104 ? 6.652 1.511 -9.695 1 88.19 104 SER A C 1
ATOM 854 O O . SER A 1 104 ? 5.711 1.812 -10.438 1 88.19 104 SER A O 1
ATOM 856 N N . ARG A 1 105 ? 7.609 0.741 -10.078 1 91.56 105 ARG A N 1
ATOM 857 C CA . ARG A 1 105 ? 7.637 0.2 -11.43 1 91.56 105 ARG A CA 1
ATOM 858 C C . ARG A 1 105 ? 6.461 -0.746 -11.664 1 91.56 105 ARG A C 1
ATOM 860 O O . ARG A 1 105 ? 5.855 -0.736 -12.734 1 91.56 105 ARG A O 1
ATOM 867 N N . TYR A 1 106 ? 6.195 -1.526 -10.695 1 92.44 106 TYR A N 1
ATOM 868 C CA . TYR A 1 106 ? 5.098 -2.477 -10.805 1 92.44 106 TYR A CA 1
ATOM 869 C C . TYR A 1 106 ? 3.768 -1.754 -10.984 1 92.44 106 TYR A C 1
ATOM 871 O O . TYR A 1 106 ? 2.967 -2.125 -11.844 1 92.44 106 TYR A O 1
ATOM 879 N N . ALA A 1 107 ? 3.611 -0.756 -10.227 1 87 107 ALA A N 1
ATOM 880 C CA . ALA A 1 107 ? 2.389 0.036 -10.336 1 87 107 ALA A CA 1
ATOM 881 C C . ALA A 1 107 ? 2.26 0.647 -11.727 1 87 107 ALA A C 1
ATOM 883 O O . ALA A 1 107 ? 1.172 0.654 -12.312 1 87 107 ALA A O 1
ATOM 884 N N . ASN A 1 108 ? 3.334 1.115 -12.234 1 84.56 108 ASN A N 1
ATOM 885 C CA . ASN A 1 108 ? 3.334 1.743 -13.547 1 84.56 108 ASN A CA 1
ATOM 886 C C . ASN A 1 108 ? 3.076 0.724 -14.656 1 84.56 108 ASN A C 1
ATOM 888 O O . ASN A 1 108 ? 2.465 1.049 -15.68 1 84.56 108 ASN A O 1
ATOM 892 N N . SER A 1 109 ? 3.553 -0.416 -14.43 1 84.19 109 SER A N 1
ATOM 893 C CA . SER A 1 109 ? 3.418 -1.465 -15.43 1 84.19 109 SER A CA 1
ATOM 894 C C . SER A 1 109 ? 1.964 -1.901 -15.578 1 84.19 109 SER A C 1
ATOM 896 O O . SER A 1 109 ? 1.567 -2.41 -16.625 1 84.19 109 SER A O 1
ATOM 898 N N . LEU A 1 110 ? 1.222 -1.783 -14.578 1 76.88 110 LEU A N 1
ATOM 899 C CA . LEU A 1 110 ? -0.186 -2.168 -14.609 1 76.88 110 LEU A CA 1
ATOM 900 C C . LEU A 1 110 ? -0.99 -1.222 -15.492 1 76.88 110 LEU A C 1
ATOM 902 O O . LEU A 1 110 ? -2.02 -1.61 -16.047 1 76.88 110 LEU A O 1
ATOM 906 N N . SER A 1 111 ? -0.542 0.062 -15.586 1 66.88 111 SER A N 1
ATOM 907 C CA . SER A 1 111 ? -1.218 1.068 -16.406 1 66.88 111 SER A CA 1
ATOM 908 C C . SER A 1 111 ? -0.905 0.883 -17.891 1 66.88 111 SER A C 1
ATOM 910 O O . SER A 1 111 ? -1.7 1.267 -18.75 1 66.88 111 SER A O 1
ATOM 912 N N . LYS A 1 112 ? 0.323 0.633 -18.141 1 61.75 112 LYS A N 1
ATOM 913 C CA . LYS A 1 112 ? 0.778 0.567 -19.531 1 61.75 112 LYS A CA 1
ATOM 914 C C . LYS A 1 112 ? 0.279 -0.703 -20.219 1 61.75 112 LYS A C 1
ATOM 916 O O . LYS A 1 112 ? 0.331 -0.817 -21.438 1 61.75 112 LYS A O 1
ATOM 921 N N . ASN A 1 113 ? -0.038 -1.729 -19.562 1 51.72 113 ASN A N 1
ATOM 922 C CA . ASN A 1 113 ? -0.495 -2.922 -20.266 1 51.72 113 ASN A CA 1
ATOM 923 C C . ASN A 1 113 ? -1.986 -2.848 -20.578 1 51.72 113 ASN A C 1
ATOM 925 O O . ASN A 1 113 ? -2.787 -2.451 -19.734 1 51.72 113 ASN A O 1
ATOM 929 N N . MET B 1 1 ? 26.328 22.125 1.645 1 33.44 1 MET B N 1
ATOM 930 C CA . MET B 1 1 ? 25.438 21.375 0.769 1 33.44 1 MET B CA 1
ATOM 931 C C . MET B 1 1 ? 24.016 21.375 1.317 1 33.44 1 MET B C 1
ATOM 933 O O . MET B 1 1 ? 23.766 20.828 2.393 1 33.44 1 MET B O 1
ATOM 937 N N . THR B 1 2 ? 23.328 22.375 1.1 1 35.28 2 THR B N 1
ATOM 938 C CA . THR B 1 2 ? 22.078 22.781 1.718 1 35.28 2 THR B CA 1
ATOM 939 C C . THR B 1 2 ? 21.031 21.672 1.641 1 35.28 2 THR B C 1
ATOM 941 O O . THR B 1 2 ? 20.703 21.203 0.551 1 35.28 2 THR B O 1
ATOM 944 N N . LYS B 1 3 ? 21.031 20.797 2.479 1 41.34 3 LYS B N 1
ATOM 945 C CA . LYS B 1 3 ? 19.969 19.812 2.557 1 41.34 3 LYS B CA 1
ATOM 946 C C . LYS B 1 3 ? 18.625 20.422 2.199 1 41.34 3 LYS B C 1
ATOM 948 O O . LYS B 1 3 ? 18.047 21.188 2.984 1 41.34 3 LYS B O 1
ATOM 953 N N . ILE B 1 4 ? 18.328 21 1.093 1 43.91 4 ILE B N 1
ATOM 954 C CA . ILE B 1 4 ? 16.984 21.484 0.782 1 43.91 4 ILE B CA 1
ATOM 955 C C . ILE B 1 4 ? 15.953 20.484 1.295 1 43.91 4 ILE B C 1
ATOM 957 O O . ILE B 1 4 ? 15.93 19.328 0.864 1 43.91 4 ILE B O 1
ATOM 961 N N . ASN B 1 5 ? 15.688 20.469 2.57 1 50.25 5 ASN B N 1
ATOM 962 C CA . ASN B 1 5 ? 14.789 19.656 3.377 1 50.25 5 ASN B CA 1
ATOM 963 C C . ASN B 1 5 ? 13.422 19.5 2.707 1 50.25 5 ASN B C 1
ATOM 965 O O . ASN B 1 5 ? 12.617 20.438 2.711 1 50.25 5 ASN B O 1
ATOM 969 N N . GLU B 1 6 ? 13.406 18.938 1.399 1 61.97 6 GLU B N 1
ATOM 970 C CA . GLU B 1 6 ? 12.133 18.812 0.701 1 61.97 6 GLU B CA 1
ATOM 971 C C . GLU B 1 6 ? 11.039 18.281 1.631 1 61.97 6 GLU B C 1
ATOM 973 O O . GLU B 1 6 ? 11.195 17.219 2.229 1 61.97 6 GLU B O 1
ATOM 978 N N . ASN B 1 7 ? 10.133 19.234 2.195 1 84.88 7 ASN B N 1
ATOM 979 C CA . ASN B 1 7 ? 9.031 18.922 3.096 1 84.88 7 ASN B CA 1
ATOM 980 C C . ASN B 1 7 ? 8.086 17.891 2.48 1 84.88 7 ASN B C 1
ATOM 982 O O . ASN B 1 7 ? 7.48 18.141 1.438 1 84.88 7 ASN B O 1
ATOM 986 N N . VAL B 1 8 ? 8.141 16.68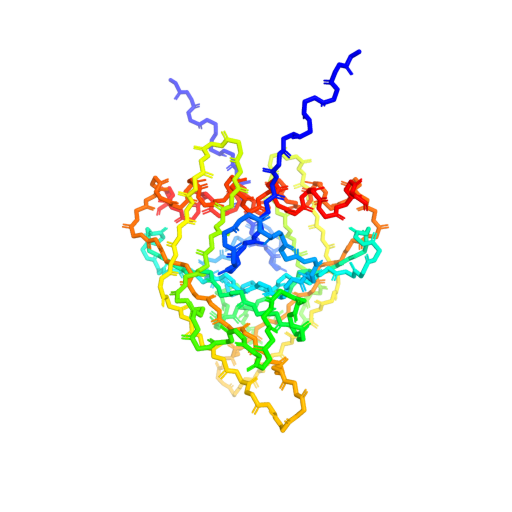8 2.678 1 94.38 8 VAL B N 1
ATOM 987 C CA . VAL B 1 8 ? 7.18 15.648 2.361 1 94.38 8 VAL B CA 1
ATOM 988 C C . VAL B 1 8 ? 6.363 15.297 3.605 1 94.38 8 VAL B C 1
ATOM 990 O O . VAL B 1 8 ? 6.926 14.977 4.652 1 94.38 8 VAL B O 1
ATOM 993 N N . ALA B 1 9 ? 4.969 15.453 3.447 1 96.44 9 ALA B N 1
ATOM 994 C CA . ALA B 1 9 ? 4.168 15.258 4.652 1 96.44 9 ALA B CA 1
ATOM 995 C C . ALA B 1 9 ? 2.715 14.953 4.301 1 96.44 9 ALA B C 1
ATOM 997 O O . ALA B 1 9 ? 2.266 15.242 3.188 1 96.44 9 ALA B O 1
ATOM 998 N N . ILE B 1 10 ? 2.07 14.359 5.191 1 97.31 10 ILE B N 1
ATOM 999 C CA . ILE B 1 10 ? 0.614 14.297 5.199 1 97.31 10 ILE B CA 1
ATOM 1000 C C . ILE B 1 10 ? 0.065 15.219 6.281 1 97.31 10 ILE B C 1
ATOM 1002 O O . ILE B 1 10 ? 0.591 15.266 7.395 1 97.31 10 ILE B O 1
ATOM 1006 N N . GLN B 1 11 ? -0.982 15.969 5.891 1 97.88 11 GLN B N 1
ATOM 1007 C CA . GLN B 1 11 ? -1.577 16.922 6.82 1 97.88 11 GLN B CA 1
ATOM 1008 C C . GLN B 1 11 ? -3.1 16.812 6.824 1 97.88 11 GLN B C 1
ATOM 1010 O O . GLN B 1 11 ? -3.713 16.609 5.773 1 97.88 11 GLN B O 1
ATOM 1015 N N . PHE B 1 12 ? -3.658 17.031 7.996 1 98.19 12 PHE B N 1
ATOM 1016 C CA . PHE B 1 12 ? -5.098 17.219 8.156 1 98.19 12 PHE B CA 1
ATOM 1017 C C . PHE B 1 12 ? -5.426 18.656 8.523 1 98.19 12 PHE B C 1
ATOM 1019 O O . PHE B 1 12 ? -6.551 19.109 8.32 1 98.19 12 PHE B O 1
ATOM 1026 N N . VAL B 1 13 ? -4.457 19.141 9.172 1 96.19 13 VAL B N 1
ATOM 1027 C CA . VAL B 1 13 ? -4.496 20.562 9.539 1 96.19 13 VAL B CA 1
ATOM 1028 C C . VAL B 1 13 ? -3.406 21.312 8.781 1 96.19 13 VAL B C 1
ATOM 1030 O O . VAL B 1 13 ? -2.229 20.953 8.844 1 96.19 13 VAL B O 1
ATOM 1033 N N . LYS B 1 14 ? -3.844 22.359 8.094 1 93.69 14 LYS B N 1
ATOM 1034 C CA . LYS B 1 14 ? -2.889 23.094 7.266 1 93.69 14 LYS B CA 1
ATOM 1035 C C . LYS B 1 14 ? -1.706 23.594 8.094 1 93.69 14 LYS B C 1
ATOM 1037 O O . LYS B 1 14 ? -1.891 24.25 9.125 1 93.69 14 LYS B O 1
ATOM 1042 N N . GLY B 1 15 ? -0.521 23.203 7.648 1 94.88 15 GLY B N 1
ATOM 1043 C CA . GLY B 1 15 ? 0.688 23.688 8.305 1 94.88 15 GLY B CA 1
ATOM 1044 C C . GLY B 1 15 ? 1.175 22.766 9.406 1 94.88 15 GLY B C 1
ATOM 1045 O O . GLY B 1 15 ? 2.232 23 9.992 1 94.88 15 GLY B O 1
ATOM 1046 N N . GLU B 1 16 ? 0.411 21.688 9.695 1 96.19 16 GLU B N 1
ATOM 1047 C CA . GLU B 1 16 ? 0.807 20.734 10.727 1 96.19 16 GLU B CA 1
ATOM 1048 C C . GLU B 1 16 ? 1.001 19.344 10.141 1 96.19 16 GLU B C 1
ATOM 1050 O O . GLU B 1 16 ? 0.034 18.688 9.734 1 96.19 16 GLU B O 1
ATOM 1055 N N . ASN B 1 17 ? 2.238 18.891 10.195 1 95.88 17 ASN B N 1
ATOM 1056 C CA . ASN B 1 17 ? 2.537 17.547 9.688 1 95.88 17 ASN B CA 1
ATOM 1057 C C . ASN B 1 17 ? 2.057 16.469 10.648 1 95.88 17 ASN B C 1
ATOM 1059 O O . ASN B 1 17 ? 2.258 16.562 11.859 1 95.88 17 ASN B O 1
ATOM 1063 N N . GLU B 1 18 ? 1.354 15.477 10.086 1 95.19 18 GLU B N 1
ATOM 1064 C CA . GLU B 1 18 ? 1.072 14.297 10.898 1 95.19 18 GLU B CA 1
ATOM 1065 C C . GLU B 1 18 ? 2.348 13.516 11.195 1 95.19 18 GLU B C 1
ATOM 1067 O O . GLU B 1 18 ? 3.111 13.195 10.281 1 95.19 18 GLU B O 1
ATOM 1072 N N . LYS B 1 19 ? 2.506 13.219 12.406 1 89.56 19 LYS B N 1
ATOM 1073 C CA . LYS B 1 19 ? 3.727 12.539 12.828 1 89.56 19 LYS B CA 1
ATOM 1074 C C . LYS B 1 19 ? 3.547 11.023 12.797 1 89.56 19 LYS B C 1
ATOM 1076 O O . LYS B 1 19 ? 4.5 10.281 12.562 1 89.56 19 LYS B O 1
ATOM 1081 N N . ASP B 1 20 ? 2.334 10.625 13.023 1 89.12 20 ASP B N 1
ATOM 1082 C CA . ASP B 1 20 ? 2.062 9.188 13.047 1 89.12 20 ASP B CA 1
ATOM 1083 C C . ASP B 1 20 ? 2.162 8.594 11.648 1 89.12 20 ASP B C 1
ATOM 1085 O O . ASP B 1 20 ? 1.708 9.195 10.672 1 89.12 20 ASP B O 1
ATOM 1089 N N . GLN B 1 21 ? 2.711 7.449 11.578 1 89.12 21 GLN B N 1
ATOM 1090 C CA . GLN B 1 21 ? 2.789 6.746 10.297 1 89.12 21 GLN B CA 1
ATOM 1091 C C . GLN B 1 21 ? 1.509 5.961 10.023 1 89.12 21 GLN B C 1
ATOM 1093 O O . GLN B 1 21 ? 1.033 5.219 10.883 1 89.12 21 GLN B O 1
ATOM 1098 N N . PRO B 1 22 ? 1.061 6.082 8.859 1 94.06 22 PRO B N 1
ATOM 1099 C CA . PRO B 1 22 ? -0.168 5.352 8.539 1 94.06 22 PRO B CA 1
ATOM 1100 C C . PRO B 1 22 ? 0.103 3.947 8 1 94.06 22 PRO B C 1
ATOM 1102 O O . PRO B 1 22 ? 1.21 3.662 7.539 1 94.06 22 PRO B O 1
ATOM 1105 N N . GLU B 1 23 ? -0.949 3.092 8.148 1 93.12 23 GLU B N 1
ATOM 1106 C CA . GLU B 1 23 ? -1.111 1.966 7.234 1 93.12 23 GLU B CA 1
ATOM 1107 C C . GLU B 1 23 ? -1.642 2.426 5.879 1 93.12 23 GLU B C 1
ATOM 1109 O O . GLU B 1 23 ? -2.543 3.264 5.812 1 93.12 23 GLU B O 1
ATOM 1114 N N . ILE B 1 24 ? -1.116 1.887 4.824 1 94.69 24 ILE B N 1
ATOM 1115 C CA . ILE B 1 24 ? -1.589 2.266 3.498 1 94.69 24 ILE B CA 1
ATOM 1116 C C . ILE B 1 24 ? -2.068 1.024 2.746 1 94.69 24 ILE B C 1
ATOM 1118 O O . ILE B 1 24 ? -1.372 0.007 2.709 1 94.69 24 ILE B O 1
ATOM 1122 N N . ARG B 1 25 ? -3.271 1.126 2.172 1 94.88 25 ARG B N 1
ATOM 1123 C CA . ARG B 1 25 ? -3.805 0.107 1.272 1 94.88 25 ARG B CA 1
ATOM 1124 C C . ARG B 1 25 ? -3.945 0.649 -0.146 1 94.88 25 ARG B C 1
ATOM 1126 O O . ARG B 1 25 ? -4.531 1.714 -0.354 1 94.88 25 ARG B O 1
ATOM 1133 N N . LEU B 1 26 ? -3.383 -0.016 -1.058 1 92.81 26 LEU B N 1
ATOM 1134 C CA . LEU B 1 26 ? -3.426 0.393 -2.457 1 92.81 26 LEU B CA 1
ATOM 1135 C C . LEU B 1 26 ? -4.266 -0.578 -3.281 1 92.81 26 LEU B C 1
ATOM 1137 O O . LEU B 1 26 ? -4.078 -1.794 -3.197 1 92.81 26 LEU B O 1
ATOM 1141 N N . PHE B 1 27 ? -5.262 0.033 -4.023 1 88.81 27 PHE B N 1
ATOM 1142 C CA . PHE B 1 27 ? -6.137 -0.724 -4.914 1 88.81 27 PHE B CA 1
ATOM 1143 C C . PHE B 1 27 ? -6.078 -0.169 -6.332 1 88.81 27 PHE B C 1
ATOM 1145 O O . PHE B 1 27 ? -6.043 1.048 -6.527 1 88.81 27 PHE B O 1
ATOM 1152 N N . ARG B 1 28 ? -6 -1.065 -7.223 1 85.06 28 ARG B N 1
ATOM 1153 C CA . ARG B 1 28 ? -6.082 -0.652 -8.617 1 85.06 28 ARG B CA 1
ATOM 1154 C C . ARG B 1 28 ? -7.09 -1.504 -9.383 1 85.06 28 ARG B C 1
ATOM 1156 O O . ARG B 1 28 ? -7.258 -2.689 -9.094 1 85.06 28 ARG B O 1
ATOM 1163 N N . ASN B 1 29 ? -7.875 -0.845 -10.258 1 79 29 ASN B N 1
ATOM 1164 C CA . ASN B 1 29 ? -8.852 -1.57 -11.062 1 79 29 ASN B CA 1
ATOM 1165 C C . ASN B 1 29 ? -8.188 -2.332 -12.211 1 79 29 ASN B C 1
ATOM 1167 O O . ASN B 1 29 ? -7 -2.133 -12.484 1 79 29 ASN B O 1
ATOM 1171 N N . LEU B 1 30 ? -9.039 -3.15 -12.82 1 68.19 30 LEU B N 1
ATOM 1172 C CA . LEU B 1 30 ? -8.57 -4.008 -13.898 1 68.19 30 LEU B CA 1
ATOM 1173 C C . LEU B 1 30 ? -8.07 -3.178 -15.078 1 68.19 30 LEU B C 1
ATOM 1175 O O . LEU B 1 30 ? -7.117 -3.57 -15.758 1 68.19 30 LEU B O 1
ATOM 1179 N N . ASP B 1 31 ? -8.695 -1.991 -15.266 1 70.88 31 ASP B N 1
ATOM 1180 C CA . ASP B 1 31 ? -8.281 -1.185 -16.406 1 70.88 31 ASP B CA 1
ATOM 1181 C C . ASP B 1 31 ? -6.965 -0.463 -16.125 1 70.88 31 ASP B C 1
ATOM 1183 O O . ASP B 1 31 ? -6.355 0.102 -17.047 1 70.88 31 ASP B O 1
ATOM 1187 N N . GLY B 1 32 ? -6.422 -0.591 -14.992 1 67.94 32 GLY B N 1
ATOM 1188 C CA . GLY B 1 32 ? -5.125 -0.071 -14.594 1 67.94 32 GLY B CA 1
ATOM 1189 C C . GLY B 1 32 ? -5.098 1.44 -14.469 1 67.94 32 GLY B C 1
ATOM 1190 O O . GLY B 1 32 ? -4.145 2.008 -13.938 1 67.94 32 GLY B O 1
ATOM 1191 N N . LYS B 1 33 ? -6.145 2.07 -14.961 1 76.06 33 LYS B N 1
ATOM 1192 C CA . LYS B 1 33 ? -6.184 3.529 -15 1 76.06 33 LYS B CA 1
ATOM 1193 C C . LYS B 1 33 ? -6.812 4.09 -13.727 1 76.06 33 LYS B C 1
ATOM 1195 O O . LYS B 1 33 ? -6.383 5.129 -13.219 1 76.06 33 LYS B O 1
ATOM 1200 N N . ASN B 1 34 ? -7.668 3.352 -13.156 1 90.44 34 ASN B N 1
ATOM 1201 C CA . ASN B 1 34 ? -8.367 3.818 -11.961 1 90.44 34 ASN B CA 1
ATOM 1202 C C . ASN B 1 34 ? -7.891 3.086 -10.711 1 90.44 34 ASN B C 1
ATOM 1204 O O . ASN B 1 34 ? -7.453 1.938 -10.789 1 90.44 34 ASN B O 1
ATOM 1208 N N . GLY B 1 35 ? -7.867 3.789 -9.562 1 92.94 35 GLY B N 1
ATOM 1209 C CA . GLY B 1 35 ? -7.492 3.168 -8.305 1 92.94 35 GLY B CA 1
ATOM 1210 C C . GLY B 1 35 ? -7.633 4.102 -7.113 1 92.94 35 GLY B C 1
ATOM 1211 O O . GLY B 1 35 ? -8.219 5.18 -7.23 1 92.94 35 GLY B O 1
ATOM 1212 N N . LYS B 1 36 ? -7.207 3.555 -5.98 1 95.94 36 LYS B N 1
ATOM 1213 C CA . LYS B 1 36 ? -7.273 4.363 -4.77 1 95.94 36 LYS B CA 1
ATOM 1214 C C . LYS B 1 36 ? -6.246 3.898 -3.74 1 95.94 36 LYS B C 1
ATOM 1216 O O . LYS B 1 36 ? -5.812 2.744 -3.764 1 95.94 36 LYS B O 1
ATOM 1221 N N . ALA B 1 37 ? -5.922 4.824 -2.973 1 97 37 ALA B N 1
ATOM 1222 C CA . ALA B 1 37 ? -5.117 4.574 -1.78 1 97 37 ALA B CA 1
ATOM 1223 C C . ALA B 1 37 ? -5.891 4.934 -0.513 1 97 37 ALA B C 1
ATOM 1225 O O . ALA B 1 37 ? -6.453 6.027 -0.409 1 97 37 ALA B O 1
ATOM 1226 N N . VAL B 1 38 ? -5.914 4.027 0.427 1 97.81 38 VAL B N 1
ATOM 1227 C CA . VAL B 1 38 ? -6.559 4.258 1.716 1 97.81 38 VAL B CA 1
ATOM 1228 C C . VAL B 1 38 ? -5.5 4.402 2.805 1 97.81 38 VAL B C 1
ATOM 1230 O O . VAL B 1 38 ? -4.719 3.482 3.045 1 97.81 38 VAL B O 1
ATOM 1233 N N . TYR B 1 39 ? -5.496 5.539 3.402 1 98.06 39 TYR B N 1
ATOM 1234 C CA . TYR B 1 39 ? -4.609 5.816 4.531 1 98.06 39 TYR B CA 1
ATOM 1235 C C . TYR B 1 39 ? -5.352 5.668 5.852 1 98.06 39 TYR B C 1
ATOM 1237 O O . TYR B 1 39 ? -6.418 6.262 6.047 1 98.06 39 TYR B O 1
ATOM 1245 N N . LYS B 1 40 ? -4.738 4.934 6.75 1 97.25 40 LYS B N 1
ATOM 1246 C CA . LYS B 1 40 ? -5.316 4.789 8.078 1 97.25 40 LYS B CA 1
ATOM 1247 C C . LYS B 1 40 ? -4.316 5.184 9.164 1 97.25 40 LYS B C 1
ATOM 1249 O O . LYS B 1 40 ? -3.223 4.621 9.234 1 97.25 40 LYS B O 1
ATOM 1254 N N . PHE B 1 41 ? -4.617 6.172 9.914 1 96.25 41 PHE B N 1
ATOM 1255 C CA . PHE B 1 41 ? -3.83 6.598 11.062 1 96.25 41 PHE B CA 1
ATOM 1256 C C . PHE B 1 41 ? -4.488 6.145 12.359 1 96.25 41 PHE B C 1
ATOM 1258 O O . PHE B 1 41 ? -5.691 6.32 12.547 1 96.25 41 PHE B O 1
ATOM 1265 N N . TYR B 1 42 ? -3.607 5.52 13.141 1 93.31 42 TYR B N 1
ATOM 1266 C CA . TYR B 1 42 ? -4.062 5.184 14.484 1 93.31 42 TYR B CA 1
ATOM 1267 C C . TYR B 1 42 ? -3.598 6.227 15.492 1 93.31 42 TYR B C 1
ATOM 1269 O O . TYR B 1 42 ? -2.402 6.512 15.594 1 93.31 42 TYR B O 1
ATOM 1277 N N . LYS B 1 43 ? -4.562 6.848 16.172 1 90.75 43 LYS B N 1
ATOM 1278 C CA . LYS B 1 43 ? -4.301 7.906 17.156 1 90.75 43 LYS B CA 1
ATOM 1279 C C . LYS B 1 43 ? -3.561 9.078 16.516 1 90.75 43 LYS B C 1
ATOM 1281 O O . LYS B 1 43 ? -2.445 9.414 16.922 1 90.75 43 LYS B O 1
ATOM 1286 N N . PRO B 1 44 ? -4.199 9.672 15.586 1 95.75 44 PRO B N 1
ATOM 1287 C CA . PRO B 1 44 ? -3.555 10.805 14.914 1 95.75 44 PRO B CA 1
ATOM 1288 C C . PRO B 1 44 ? -3.084 11.883 15.891 1 95.75 44 PRO B C 1
ATOM 1290 O O . PRO B 1 44 ? -3.754 12.148 16.891 1 95.75 44 PRO B O 1
ATOM 1293 N N . THR B 1 45 ? -1.988 12.445 15.508 1 95.06 45 THR B N 1
ATOM 1294 C CA . THR B 1 45 ? -1.361 13.414 16.406 1 95.06 45 THR B CA 1
ATOM 1295 C C . THR B 1 45 ? -2.023 14.781 16.266 1 95.06 45 THR B C 1
ATOM 1297 O O . THR B 1 45 ? -2.195 15.5 17.25 1 95.06 45 THR B O 1
ATOM 1300 N N . THR B 1 46 ? -2.445 15.156 15.062 1 97.25 46 THR B N 1
ATOM 1301 C CA . THR B 1 46 ? -2.871 16.531 14.812 1 97.25 46 THR B CA 1
ATOM 1302 C C . THR B 1 46 ? -4.387 16.656 14.914 1 97.25 46 THR B C 1
ATOM 1304 O O . THR B 1 46 ? -4.93 17.766 14.875 1 97.25 46 THR B O 1
ATOM 1307 N N . ILE B 1 47 ? -5.07 15.57 15 1 97.25 47 ILE B N 1
ATOM 1308 C CA . ILE B 1 47 ? -6.527 15.57 15.125 1 97.25 47 ILE B CA 1
ATOM 1309 C C . ILE B 1 47 ? -6.926 15.234 16.562 1 97.25 47 ILE B C 1
ATOM 1311 O O . ILE B 1 47 ? -6.621 14.148 17.062 1 97.25 47 ILE B O 1
ATOM 1315 N N . THR B 1 48 ? -7.586 16.141 17.172 1 96.19 48 THR B N 1
ATOM 1316 C CA . THR B 1 48 ? -7.98 16.016 18.578 1 96.19 48 THR B CA 1
ATOM 1317 C C . THR B 1 48 ? -9.484 16.234 18.734 1 96.19 48 THR B C 1
ATOM 1319 O O . THR B 1 48 ? -10.18 16.531 17.766 1 96.19 48 THR B O 1
ATOM 1322 N N . LEU B 1 49 ? -9.945 15.969 20.031 1 96.44 49 LEU B N 1
ATOM 1323 C CA . LEU B 1 49 ? -11.359 16.188 20.328 1 96.44 49 LEU B CA 1
ATOM 1324 C C . LEU B 1 49 ? -11.727 17.656 20.188 1 96.44 49 LEU B C 1
ATOM 1326 O O . LEU B 1 49 ? -12.898 18 20.016 1 96.44 49 LEU B O 1
ATOM 1330 N N . THR B 1 50 ? -10.789 18.547 20.156 1 96.31 50 THR B N 1
ATOM 1331 C CA . THR B 1 50 ? -11.055 19.969 20.094 1 96.31 50 THR B CA 1
ATOM 1332 C C . THR B 1 50 ? -11.188 20.438 18.656 1 96.31 50 THR B C 1
ATOM 1334 O O . THR B 1 50 ? -11.844 21.438 18.375 1 96.31 50 THR B O 1
ATOM 1337 N N . ASN B 1 51 ? -10.609 19.688 17.703 1 97.19 51 ASN B N 1
ATOM 1338 C CA . ASN B 1 51 ? -10.594 20.25 16.359 1 97.19 51 ASN B CA 1
ATOM 1339 C C . ASN B 1 51 ? -11.164 19.266 15.336 1 97.19 51 ASN B C 1
ATOM 1341 O O . ASN B 1 51 ? -11.289 19.594 14.156 1 97.19 51 ASN B O 1
ATOM 1345 N N . TYR B 1 52 ? -11.562 18.016 15.672 1 96.5 52 TYR B N 1
ATOM 1346 C CA . TYR B 1 52 ? -11.906 16.953 14.727 1 96.5 52 TYR B CA 1
ATOM 1347 C C . TYR B 1 52 ? -13.07 17.359 13.836 1 96.5 52 TYR B C 1
ATOM 1349 O O . TYR B 1 52 ? -13.164 16.922 12.688 1 96.5 52 TYR B O 1
ATOM 1357 N N . LYS B 1 53 ? -13.914 18.219 14.266 1 95.56 53 LYS B N 1
ATOM 1358 C CA . LYS B 1 53 ? -15.078 18.656 13.484 1 95.56 53 LYS B CA 1
ATOM 1359 C C . LYS B 1 53 ? -14.648 19.516 12.305 1 95.56 53 LYS B C 1
ATOM 1361 O O . LYS B 1 53 ? -15.383 19.641 11.32 1 95.56 53 LYS B O 1
ATOM 1366 N N . SER B 1 54 ? -13.477 20.062 12.422 1 95.88 54 SER B N 1
ATOM 1367 C CA . SER B 1 54 ? -13 20.969 11.367 1 95.88 54 SER B CA 1
ATOM 1368 C C . SER B 1 54 ? -12.133 20.219 10.359 1 95.88 54 SER B C 1
ATOM 1370 O O . SER B 1 54 ? -11.734 20.781 9.336 1 95.88 54 SER B O 1
ATOM 1372 N N . VAL B 1 55 ? -11.859 18.953 10.562 1 96.88 55 VAL B N 1
ATOM 1373 C CA . VAL B 1 55 ? -11.031 18.156 9.672 1 96.88 55 VAL B CA 1
ATOM 1374 C C . VAL B 1 55 ? -11.859 17.672 8.484 1 96.88 55 VAL B C 1
ATOM 1376 O O . VAL B 1 55 ? -12.742 16.828 8.641 1 96.88 55 VAL B O 1
ATOM 1379 N N . GLN B 1 56 ? -11.547 18.281 7.281 1 95.44 56 GLN B N 1
ATOM 1380 C CA . GLN B 1 56 ? -12.383 17.984 6.125 1 95.44 56 GLN B CA 1
ATOM 1381 C C . GLN B 1 56 ? -11.539 17.453 4.965 1 95.44 56 GLN B C 1
ATOM 1383 O O . GLN B 1 56 ? -12.078 16.922 3.988 1 95.44 56 GLN B O 1
ATOM 1388 N N . ARG B 1 57 ? -10.195 17.656 5.109 1 97.88 57 ARG B N 1
ATOM 1389 C CA . ARG B 1 57 ? -9.328 17.266 4 1 97.88 57 ARG B CA 1
ATOM 1390 C C . ARG B 1 57 ? -8.047 16.609 4.508 1 97.88 57 ARG B C 1
ATOM 1392 O O . ARG B 1 57 ? -7.602 16.891 5.625 1 97.88 57 ARG B O 1
ATOM 1399 N N . MET B 1 58 ? -7.586 15.719 3.746 1 98.62 58 MET B N 1
ATOM 1400 C CA . MET B 1 58 ? -6.207 15.25 3.857 1 98.62 58 MET B CA 1
ATOM 1401 C C . MET B 1 58 ? -5.344 15.836 2.746 1 98.62 58 MET B C 1
ATOM 1403 O O . MET B 1 58 ? -5.746 15.844 1.581 1 98.62 58 MET B O 1
ATOM 1407 N N . PHE B 1 59 ? -4.211 16.312 3.137 1 98.5 59 PHE B N 1
ATOM 1408 C CA . PHE B 1 59 ? -3.268 16.891 2.184 1 98.5 59 PHE B CA 1
ATOM 1409 C C . PHE B 1 59 ? -2.01 16.031 2.086 1 98.5 59 PHE B C 1
ATOM 1411 O O . PHE B 1 59 ? -1.407 15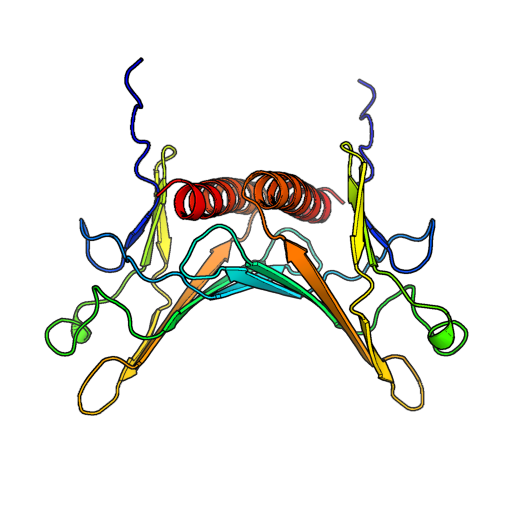.688 3.105 1 98.5 59 PHE B O 1
ATOM 1418 N N . LEU B 1 60 ? -1.71 15.641 0.873 1 98.31 60 LEU B N 1
ATOM 1419 C CA . LEU B 1 60 ? -0.461 14.961 0.542 1 98.31 60 LEU B CA 1
ATOM 1420 C C . LEU B 1 60 ? 0.536 15.938 -0.082 1 98.31 60 LEU B C 1
ATOM 1422 O O . LEU B 1 60 ? 0.356 16.375 -1.222 1 98.31 60 LEU B O 1
ATOM 1426 N N . ILE B 1 61 ? 1.563 16.25 0.697 1 98.06 61 ILE B N 1
ATOM 1427 C CA . ILE B 1 61 ? 2.422 17.375 0.323 1 98.06 61 ILE B CA 1
ATOM 1428 C C . ILE B 1 61 ? 3.812 16.859 -0.039 1 98.06 61 ILE B C 1
ATOM 1430 O O . ILE B 1 61 ? 4.41 16.094 0.714 1 98.06 61 ILE B O 1
ATOM 1434 N N . ASP B 1 62 ? 4.266 17.281 -1.206 1 96.88 62 ASP B N 1
ATOM 1435 C CA . ASP B 1 62 ? 5.66 17.031 -1.562 1 96.88 62 ASP B CA 1
ATOM 1436 C C . ASP B 1 62 ? 6.219 18.156 -2.434 1 96.88 62 ASP B C 1
ATOM 1438 O O . ASP B 1 62 ? 5.633 19.234 -2.518 1 96.88 62 ASP B O 1
ATOM 1442 N N . SER B 1 63 ? 7.434 17.891 -3.039 1 96.19 63 SER B N 1
ATOM 1443 C CA . SER B 1 63 ? 8.148 18.922 -3.791 1 96.19 63 SER B CA 1
ATOM 1444 C C . SER B 1 63 ? 7.391 19.312 -5.055 1 96.19 63 SER B C 1
ATOM 1446 O O . SER B 1 63 ? 7.629 20.375 -5.621 1 96.19 63 SER B O 1
ATOM 1448 N N . GLU B 1 64 ? 6.504 18.469 -5.539 1 97.12 64 GLU B N 1
ATOM 1449 C CA . GLU B 1 64 ? 5.77 18.734 -6.77 1 97.12 64 GLU B CA 1
ATOM 1450 C C . GLU B 1 64 ? 4.457 19.469 -6.48 1 97.12 64 GLU B C 1
ATOM 1452 O O . GLU B 1 64 ? 3.773 19.922 -7.406 1 97.12 64 GLU B O 1
ATOM 1457 N N . GLY B 1 65 ? 4.062 19.562 -5.191 1 97.38 65 GLY B N 1
ATOM 1458 C CA . GLY B 1 65 ? 2.842 20.281 -4.844 1 97.38 65 GLY B CA 1
ATOM 1459 C C . GLY B 1 65 ? 1.983 19.531 -3.838 1 97.38 65 GLY B C 1
ATOM 1460 O O . GLY B 1 65 ? 2.504 18.859 -2.941 1 97.38 65 GLY B O 1
ATOM 1461 N N . VAL B 1 66 ? 0.647 19.875 -3.955 1 97.81 66 VAL B N 1
ATOM 1462 C CA . VAL B 1 66 ? -0.284 19.344 -2.969 1 97.81 66 VAL B CA 1
ATOM 1463 C C . VAL B 1 66 ? -1.368 18.531 -3.672 1 97.81 66 VAL B C 1
ATOM 1465 O O . VAL B 1 66 ? -1.988 19 -4.625 1 97.81 66 VAL B O 1
ATOM 1468 N N . LEU B 1 67 ? -1.518 17.281 -3.305 1 98.38 67 LEU B N 1
ATOM 1469 C CA . LEU B 1 67 ? -2.717 16.484 -3.572 1 98.38 67 LEU B CA 1
ATOM 1470 C C . LEU B 1 67 ? -3.656 16.5 -2.371 1 98.38 67 LEU B C 1
ATOM 1472 O O . LEU B 1 67 ? -3.209 16.641 -1.23 1 98.38 67 LEU B O 1
ATOM 1476 N N . SER B 1 68 ? -4.941 16.406 -2.619 1 98.5 68 SER B N 1
ATOM 1477 C CA . SER B 1 68 ? -5.859 16.438 -1.486 1 98.5 68 SER B CA 1
ATOM 1478 C C . SER B 1 68 ? -7.098 15.586 -1.751 1 98.5 68 SER B C 1
ATOM 1480 O O . SER B 1 68 ? -7.395 15.25 -2.9 1 98.5 68 SER B O 1
ATOM 1482 N N . THR B 1 69 ? -7.793 15.18 -0.745 1 98.69 69 THR B N 1
ATOM 1483 C CA . THR B 1 69 ? -9.039 14.43 -0.804 1 98.69 69 THR B CA 1
ATOM 1484 C C . THR B 1 69 ? -9.984 14.852 0.319 1 98.69 69 THR B C 1
ATOM 1486 O O . THR B 1 69 ? -9.539 15.164 1.424 1 98.69 69 THR B O 1
ATOM 1489 N N . LYS B 1 70 ? -11.203 14.836 0.021 1 98.25 70 LYS B N 1
ATOM 1490 C CA . LYS B 1 70 ? -12.211 15.172 1.021 1 98.25 70 LYS B CA 1
ATOM 1491 C C . LYS B 1 70 ? -12.805 13.922 1.655 1 98.25 70 LYS B C 1
ATOM 1493 O O . LYS B 1 70 ? -13.641 14.008 2.557 1 98.25 70 LYS B O 1
ATOM 1498 N N . LYS B 1 71 ? -12.406 12.797 1.224 1 98.38 71 LYS B N 1
ATOM 1499 C CA . LYS B 1 71 ? -12.922 11.539 1.765 1 98.38 71 LYS B CA 1
ATOM 1500 C C . LYS B 1 71 ? -12.242 11.188 3.086 1 98.38 71 LYS B C 1
ATOM 1502 O O . LYS B 1 71 ? -11.211 10.508 3.1 1 98.38 71 LYS B O 1
ATOM 1507 N N . ILE B 1 72 ? -12.859 11.578 4.191 1 98 72 ILE B N 1
ATOM 1508 C CA . ILE B 1 72 ? -12.32 11.406 5.535 1 98 72 ILE B CA 1
ATOM 1509 C C . ILE B 1 72 ? -13.352 10.711 6.418 1 98 72 ILE B C 1
ATOM 1511 O O . ILE B 1 72 ? -14.523 11.102 6.441 1 98 72 ILE B O 1
ATOM 1515 N N . ASP B 1 73 ? -12.922 9.695 7.062 1 97.81 73 ASP B N 1
ATOM 1516 C CA . ASP B 1 73 ? -13.711 9.031 8.094 1 97.81 73 ASP B CA 1
ATOM 1517 C C . ASP B 1 73 ? -12.984 9.031 9.438 1 97.81 73 ASP B C 1
ATOM 1519 O O . ASP B 1 73 ? -11.805 8.672 9.508 1 97.81 73 ASP B O 1
ATOM 1523 N N . LEU B 1 74 ? -13.703 9.398 10.484 1 97.25 74 LEU B N 1
ATOM 1524 C CA . LEU B 1 74 ? -13.125 9.453 11.82 1 97.25 74 LEU B CA 1
ATOM 1525 C C . LEU B 1 74 ? -13.805 8.445 12.75 1 97.25 74 LEU B C 1
ATOM 1527 O O . LEU B 1 74 ? -15.023 8.258 12.68 1 97.25 74 LEU B O 1
ATOM 1531 N N . SER B 1 75 ? -13.031 7.84 13.516 1 97.31 75 SER B N 1
ATOM 1532 C CA . SER B 1 75 ? -13.492 7.051 14.648 1 97.31 75 SER B CA 1
ATOM 1533 C C . SER B 1 75 ? -13.133 7.719 15.969 1 97.31 75 SER B C 1
ATOM 1535 O O . SER B 1 75 ? -11.961 7.898 16.281 1 97.31 75 SER B O 1
ATOM 1537 N N . ILE B 1 76 ? -14.148 8.039 16.766 1 96.06 76 ILE B N 1
ATOM 1538 C CA . ILE B 1 76 ? -13.93 8.859 17.953 1 96.06 76 ILE B CA 1
ATOM 1539 C C . ILE B 1 76 ? -14.352 8.078 19.203 1 96.06 76 ILE B C 1
ATOM 1541 O O . ILE B 1 76 ? -15.422 7.461 19.219 1 96.06 76 ILE B O 1
ATOM 1545 N N . SER B 1 77 ? -13.453 8.016 20.125 1 95.19 77 SER B N 1
ATOM 1546 C CA . SER B 1 77 ? -13.773 7.527 21.453 1 95.19 77 SER B CA 1
ATOM 1547 C C . SER B 1 77 ? -14.109 8.68 22.406 1 95.19 77 SER B C 1
ATOM 1549 O O . SER B 1 77 ? -14.141 9.836 21.984 1 95.19 77 SER B O 1
ATOM 1551 N N . GLU B 1 78 ? -14.352 8.289 23.672 1 93.56 78 GLU B N 1
ATOM 1552 C CA . GLU B 1 78 ? -14.695 9.305 24.656 1 93.56 78 GLU B CA 1
ATOM 1553 C C . GLU B 1 78 ? -13.516 10.242 24.922 1 93.56 78 GLU B C 1
ATOM 1555 O O . GLU B 1 78 ? -13.703 11.445 25.094 1 93.56 78 GLU B O 1
ATOM 1560 N N . ASP B 1 79 ? -12.344 9.758 24.906 1 94.44 79 ASP B N 1
ATOM 1561 C CA . ASP B 1 79 ? -11.234 10.547 25.422 1 94.44 79 ASP B CA 1
ATOM 1562 C C . ASP B 1 79 ? -10.305 11 24.297 1 94.44 79 ASP B C 1
ATOM 1564 O O . ASP B 1 79 ? -9.445 11.859 24.5 1 94.44 79 ASP B O 1
ATOM 1568 N N . HIS B 1 80 ? -10.438 10.352 23.141 1 95.81 80 HIS B N 1
ATOM 1569 C CA . HIS B 1 80 ? -9.555 10.766 22.047 1 95.81 80 HIS B CA 1
ATOM 1570 C C . HIS B 1 80 ? -10.094 10.297 20.703 1 95.81 80 HIS B C 1
ATOM 1572 O O . HIS B 1 80 ? -1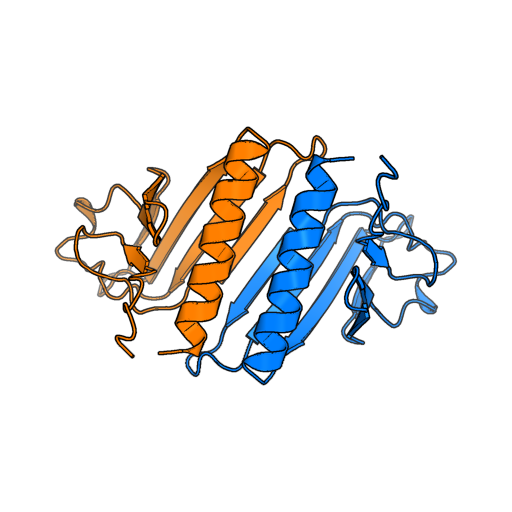1.039 9.508 20.641 1 95.81 80 HIS B O 1
ATOM 1578 N N . VAL B 1 81 ? -9.547 10.828 19.625 1 96.5 81 VAL B N 1
ATOM 1579 C CA . VAL B 1 81 ? -9.805 10.32 18.281 1 96.5 81 VAL B CA 1
ATOM 1580 C C . VAL B 1 81 ? -9.039 9.016 18.062 1 96.5 81 VAL B C 1
ATOM 1582 O O . VAL B 1 81 ? -7.805 9.008 18.094 1 96.5 81 VAL B O 1
ATOM 1585 N N . LYS B 1 82 ? -9.742 7.98 17.828 1 97 82 LYS B N 1
ATOM 1586 C CA . LYS B 1 82 ? -9.133 6.656 17.734 1 97 82 LYS B CA 1
ATOM 1587 C C . LYS B 1 82 ? -8.43 6.465 16.391 1 97 82 LYS B C 1
ATOM 1589 O O . LYS B 1 82 ? -7.312 5.949 16.344 1 97 82 LYS B O 1
ATOM 1594 N N . GLU B 1 83 ? -9.117 6.758 15.328 1 97.38 83 GLU B N 1
ATOM 1595 C CA . GLU B 1 83 ? -8.625 6.461 13.984 1 97.38 83 GLU B CA 1
ATOM 1596 C C . GLU B 1 83 ? -9.102 7.5 12.977 1 97.38 83 GLU B C 1
ATOM 1598 O O . GLU B 1 83 ? -10.188 8.055 13.125 1 97.38 83 GLU B O 1
ATOM 1603 N N . VAL B 1 84 ? -8.297 7.773 12.039 1 97.81 84 VAL B N 1
ATOM 1604 C CA . VAL B 1 84 ? -8.711 8.5 10.844 1 97.81 84 VAL B CA 1
ATOM 1605 C C . VAL B 1 84 ? -8.43 7.66 9.602 1 97.81 84 VAL B C 1
ATOM 1607 O O . VAL B 1 84 ? -7.332 7.121 9.445 1 97.81 84 VAL B O 1
ATOM 1610 N N . LYS B 1 85 ? -9.383 7.492 8.742 1 98.25 85 LYS B N 1
ATOM 1611 C CA . LYS B 1 85 ? -9.273 6.844 7.434 1 98.25 85 LYS B CA 1
ATOM 1612 C C . LYS B 1 85 ? -9.523 7.84 6.305 1 98.25 85 LYS B C 1
ATOM 1614 O O . LYS B 1 85 ? -10.492 8.602 6.344 1 98.25 85 LYS B O 1
ATOM 1619 N N . SER B 1 86 ? -8.648 7.883 5.402 1 98.56 86 SER B N 1
ATOM 1620 C CA . SER B 1 86 ? -8.805 8.789 4.266 1 98.56 86 SER B CA 1
ATOM 1621 C C . SER B 1 86 ? -8.484 8.086 2.951 1 98.56 86 SER B C 1
ATOM 1623 O O . SER B 1 86 ? -7.531 7.305 2.873 1 98.56 86 SER B O 1
ATOM 1625 N N . THR B 1 87 ? -9.266 8.422 1.914 1 98.69 87 THR B N 1
ATOM 1626 C CA . THR B 1 87 ? -9.125 7.73 0.636 1 98.69 87 THR B CA 1
ATOM 1627 C C . THR B 1 87 ? -8.766 8.719 -0.472 1 98.69 87 THR B C 1
ATOM 1629 O O . THR B 1 87 ? -9.5 9.672 -0.72 1 98.69 87 THR B O 1
ATOM 1632 N N . TYR B 1 88 ? -7.562 8.562 -1.056 1 98.5 88 TYR B N 1
ATOM 1633 C CA . TYR B 1 88 ? -7.176 9.305 -2.25 1 98.5 88 TYR B CA 1
ATOM 1634 C C . TYR B 1 88 ? -7.363 8.461 -3.504 1 98.5 88 TYR B C 1
ATOM 1636 O O . TYR B 1 88 ? -6.816 7.355 -3.604 1 98.5 88 TYR B O 1
ATOM 1644 N N . SER B 1 89 ? -8.109 8.992 -4.465 1 97.69 89 SER B N 1
ATOM 1645 C CA . SER B 1 89 ? -8.414 8.258 -5.688 1 97.69 89 SER B CA 1
ATOM 1646 C C . SER B 1 89 ? -7.863 8.969 -6.914 1 97.69 89 SER B C 1
ATOM 1648 O O . SER B 1 89 ? -7.707 10.195 -6.91 1 97.69 89 SER B O 1
ATOM 1650 N N . TRP B 1 90 ? -7.609 8.188 -7.891 1 95.62 90 TRP B N 1
ATOM 1651 C CA . TRP B 1 90 ? -7.188 8.711 -9.188 1 95.62 90 TRP B CA 1
ATOM 1652 C C . TRP B 1 90 ? -7.922 8 -10.32 1 95.62 90 TRP B C 1
ATOM 1654 O O . TRP B 1 90 ? -8.422 6.891 -10.148 1 95.62 90 TRP B O 1
ATOM 1664 N N . ASN B 1 91 ? -7.996 8.742 -11.383 1 94.31 91 ASN B N 1
ATOM 1665 C CA . ASN B 1 91 ? -8.773 8.195 -12.492 1 94.31 91 ASN B CA 1
ATOM 1666 C C . ASN B 1 91 ? -8.023 8.32 -13.812 1 94.31 91 ASN B C 1
ATOM 1668 O O . ASN B 1 91 ? -8.641 8.352 -14.883 1 94.31 91 ASN B O 1
ATOM 1672 N N . SER B 1 92 ? -6.773 8.547 -13.789 1 91.69 92 SER B N 1
ATOM 1673 C CA . SER B 1 92 ? -5.914 8.562 -14.969 1 91.69 92 SER B CA 1
ATOM 1674 C C . SER B 1 92 ? -4.512 8.062 -14.641 1 91.69 92 SER B C 1
ATOM 1676 O O . SER B 1 92 ? -4.105 8.062 -13.477 1 91.69 92 SER B O 1
ATOM 1678 N N . GLU B 1 93 ? -3.838 7.633 -15.742 1 87.81 93 GLU B N 1
ATOM 1679 C CA . GLU B 1 93 ? -2.461 7.176 -15.578 1 87.81 93 GLU B CA 1
ATOM 1680 C C . GLU B 1 93 ? -1.568 8.297 -15.055 1 87.81 93 GLU B C 1
ATOM 1682 O O . GLU B 1 93 ? -0.711 8.062 -14.195 1 87.81 93 GLU B O 1
ATOM 1687 N N . GLU B 1 94 ? -1.825 9.469 -15.617 1 92.56 94 GLU B N 1
ATOM 1688 C CA . GLU B 1 94 ? -1.038 10.625 -15.188 1 92.56 94 GLU B CA 1
ATOM 1689 C C . GLU B 1 94 ? -1.233 10.906 -13.703 1 92.56 94 GLU B C 1
ATOM 1691 O O . GLU B 1 94 ? -0.267 11.18 -12.984 1 92.56 94 GLU B O 1
ATOM 1696 N N . ALA B 1 95 ? -2.48 10.805 -13.281 1 94.31 95 ALA B N 1
ATOM 1697 C CA . ALA B 1 95 ? -2.787 11.047 -11.875 1 94.31 95 ALA B CA 1
ATOM 1698 C C . ALA B 1 95 ? -2.176 9.961 -10.992 1 94.31 95 ALA B C 1
ATOM 1700 O O . ALA B 1 95 ? -1.673 10.25 -9.906 1 94.31 95 ALA B O 1
ATOM 1701 N N . PHE B 1 96 ? -2.152 8.797 -11.469 1 91.25 96 PHE B N 1
ATOM 1702 C CA . PHE B 1 96 ? -1.539 7.68 -10.75 1 91.25 96 PHE B CA 1
ATOM 1703 C C . PHE B 1 96 ? -0.039 7.895 -10.594 1 91.25 96 PHE B C 1
ATOM 1705 O O . PHE B 1 96 ? 0.502 7.762 -9.5 1 91.25 96 PHE B O 1
ATOM 1712 N N . GLU B 1 97 ? 0.582 8.234 -11.633 1 90.81 97 GLU B N 1
ATOM 1713 C CA . GLU B 1 97 ? 2.023 8.469 -11.594 1 90.81 97 GLU B CA 1
ATOM 1714 C C . GLU B 1 97 ? 2.381 9.578 -10.617 1 90.81 97 GLU B C 1
ATOM 1716 O O . GLU B 1 97 ? 3.359 9.469 -9.875 1 90.81 97 GLU B O 1
ATOM 1721 N N . ARG B 1 98 ? 1.584 10.664 -10.727 1 94.94 98 ARG B N 1
ATOM 1722 C CA . ARG B 1 98 ? 1.803 11.758 -9.789 1 94.94 98 ARG B CA 1
ATOM 1723 C C . ARG B 1 98 ? 1.688 11.281 -8.344 1 94.94 98 ARG B C 1
ATOM 1725 O O . ARG B 1 98 ? 2.506 11.648 -7.5 1 94.94 98 ARG B O 1
ATOM 1732 N N . PHE B 1 99 ? 0.76 10.414 -8.016 1 95.94 99 PHE B N 1
ATOM 1733 C CA . PHE B 1 99 ? 0.54 9.867 -6.68 1 95.94 99 PHE B CA 1
ATOM 1734 C C . PHE B 1 99 ? 1.692 8.961 -6.27 1 95.94 99 PHE B C 1
ATOM 1736 O O . PHE B 1 99 ? 2.16 9.023 -5.129 1 95.94 99 PHE B O 1
ATOM 1743 N N . MET B 1 100 ? 2.16 8.141 -7.145 1 92 100 MET B N 1
ATOM 1744 C CA . MET B 1 100 ? 3.232 7.195 -6.848 1 92 100 MET B CA 1
ATOM 1745 C C . MET B 1 100 ? 4.523 7.93 -6.504 1 92 100 MET B C 1
ATOM 1747 O O . MET B 1 100 ? 5.301 7.469 -5.664 1 92 100 MET B O 1
ATOM 1751 N N . ARG B 1 101 ? 4.75 9.07 -7.168 1 93.25 101 ARG B N 1
ATOM 1752 C CA . ARG B 1 101 ? 5.918 9.867 -6.812 1 93.25 101 ARG B CA 1
ATOM 1753 C C . ARG B 1 101 ? 5.805 10.398 -5.387 1 93.25 101 ARG B C 1
ATOM 1755 O O . ARG B 1 101 ? 6.777 10.375 -4.629 1 93.25 101 ARG B O 1
ATOM 1762 N N . PHE B 1 102 ? 4.629 10.828 -5.027 1 96.06 102 PHE B N 1
ATOM 1763 C CA . PHE 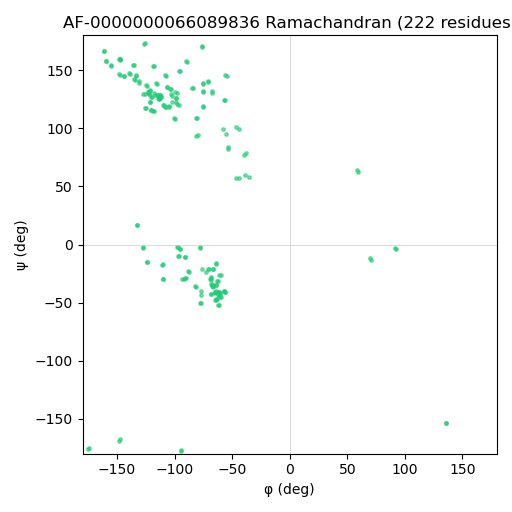B 1 102 ? 4.418 11.258 -3.65 1 96.06 102 PHE B CA 1
ATOM 1764 C C . PHE B 1 102 ? 4.656 10.109 -2.678 1 96.06 102 PHE B C 1
ATOM 1766 O O . PHE B 1 102 ? 5.375 10.266 -1.688 1 96.06 102 PHE B O 1
ATOM 1773 N N . ALA B 1 103 ? 3.99 9.039 -2.982 1 93.81 103 ALA B N 1
ATOM 1774 C CA . ALA B 1 103 ? 4.066 7.898 -2.074 1 93.81 103 ALA B CA 1
ATOM 1775 C C . ALA B 1 103 ? 5.516 7.469 -1.854 1 93.81 103 ALA B C 1
ATOM 1777 O O . ALA B 1 103 ? 5.91 7.156 -0.728 1 93.81 103 ALA B O 1
ATOM 1778 N N . SER B 1 104 ? 6.242 7.484 -2.883 1 88.25 104 SER B N 1
ATOM 1779 C CA . SER B 1 104 ? 7.652 7.113 -2.809 1 88.25 104 SER B CA 1
ATOM 1780 C C . SER B 1 104 ? 8.43 8.086 -1.936 1 88.25 104 SER B C 1
ATOM 1782 O O . SER B 1 104 ? 9.195 7.676 -1.063 1 88.25 104 SER B O 1
ATOM 1784 N N . ARG B 1 105 ? 8.227 9.352 -2.139 1 91.5 105 ARG B N 1
ATOM 1785 C CA . ARG B 1 105 ? 8.93 10.352 -1.35 1 91.5 105 ARG B CA 1
ATOM 1786 C C . ARG B 1 105 ? 8.516 10.281 0.118 1 91.5 105 ARG B C 1
ATOM 1788 O O . ARG B 1 105 ? 9.359 10.422 1.01 1 91.5 105 ARG B O 1
ATOM 1795 N N . TYR B 1 106 ? 7.27 10.094 0.316 1 92.25 106 TYR B N 1
ATOM 1796 C CA . TYR B 1 106 ? 6.758 10.008 1.68 1 92.25 106 TYR B CA 1
ATOM 1797 C C . TYR B 1 106 ? 7.371 8.828 2.418 1 92.25 106 TYR B C 1
ATOM 1799 O O . TYR B 1 106 ? 7.805 8.961 3.562 1 92.25 106 TYR B O 1
ATOM 1807 N N . ALA B 1 107 ? 7.422 7.762 1.736 1 86.75 107 ALA B N 1
ATOM 1808 C CA . ALA B 1 107 ? 8.023 6.57 2.33 1 86.75 107 ALA B CA 1
ATOM 1809 C C . ALA B 1 107 ? 9.484 6.816 2.686 1 86.75 107 ALA B C 1
ATOM 1811 O O . ALA B 1 107 ? 9.945 6.402 3.754 1 86.75 107 ALA B O 1
ATOM 1812 N N . ASN B 1 108 ? 10.172 7.469 1.822 1 84.31 108 ASN B N 1
ATOM 1813 C CA . ASN B 1 108 ? 11.586 7.754 2.041 1 84.31 108 ASN B CA 1
ATOM 1814 C C . ASN B 1 108 ? 11.789 8.734 3.193 1 84.31 108 ASN B C 1
ATOM 1816 O O . ASN B 1 108 ? 12.789 8.656 3.914 1 84.31 108 ASN B O 1
ATOM 1820 N N . SER B 1 109 ? 10.891 9.609 3.293 1 83.75 109 SER B N 1
ATOM 1821 C CA . SER B 1 109 ? 11 10.641 4.32 1 83.75 109 SER B CA 1
ATOM 1822 C C . SER B 1 109 ? 10.836 10.047 5.719 1 83.75 109 SER B C 1
ATOM 1824 O O . SER B 1 109 ? 11.328 10.609 6.699 1 83.75 109 SER B O 1
ATOM 1826 N N . LEU B 1 110 ? 10.109 8.992 5.801 1 76.38 110 LEU B N 1
ATOM 1827 C CA . LEU B 1 110 ? 9.891 8.336 7.086 1 76.38 110 LEU B CA 1
ATOM 1828 C C . LEU B 1 110 ? 11.18 7.695 7.594 1 76.38 110 LEU B C 1
ATOM 1830 O O . LEU B 1 110 ? 11.367 7.547 8.805 1 76.38 110 LEU B O 1
ATOM 1834 N N . SER B 1 111 ? 12.055 7.258 6.652 1 68 111 SER B N 1
ATOM 1835 C CA . SER B 1 111 ? 13.32 6.625 7.004 1 68 111 SER B CA 1
ATOM 1836 C C . SER B 1 111 ? 14.352 7.656 7.438 1 68 111 SER B C 1
ATOM 1838 O O . SER B 1 111 ? 15.258 7.348 8.211 1 68 111 SER B O 1
ATOM 1840 N N . LYS B 1 112 ? 14.344 8.789 6.711 1 62.31 112 LYS B N 1
ATOM 1841 C CA . LYS B 1 112 ? 15.375 9.789 6.945 1 62.31 112 LYS B CA 1
ATOM 1842 C C . LYS B 1 112 ? 15.102 10.57 8.234 1 62.31 112 LYS B C 1
ATOM 1844 O O . LYS B 1 112 ? 15.992 11.242 8.758 1 62.31 112 LYS B O 1
ATOM 1849 N N . ASN B 1 113 ? 13.969 10.641 8.766 1 51.81 113 ASN B N 1
ATOM 1850 C CA . ASN B 1 113 ? 13.789 11.406 9.992 1 51.81 113 ASN B CA 1
ATOM 1851 C C . ASN B 1 113 ? 14.086 10.57 11.234 1 51.81 113 ASN B C 1
ATOM 1853 O O . ASN B 1 113 ? 13.664 9.414 11.32 1 51.81 113 ASN B O 1
#

Radius of gyration: 18.79 Å; Cα contacts (8 Å, |Δi|>4): 461; chains: 2; bounding box: 40×52×56 Å

Sequence (226 aa):
MTKINENVAIQFVKGENEKDQPEIRLFRNLDGKNGKAVYKFYKPTTITLTNYKSVQRMFLIDSEGVLSTKKIDLSISEDHVKEVKSTYSWNSEEAFERFMRFASRYANSLSKNMTKINENVAIQFVKGENEKDQPEIRLFRNLDGKNGKAVYKFYKPTTITLTNYKSVQRMFLIDSEGVLSTKKIDLSISEDHVKEVKSTYSWNSEEAFERFMRFASRYANSLSKN

pLDDT: mean 90.09, std 13.94, range [29.83, 98.69]

Foldseek 3Di:
DPPPVWDWAKDQDPPDGWPFAWDKDWAADPVRFKIKIKTKGFQTDPQWPVCVVVRQKMWGDGPVGIDMDRAWDWDADPHTTGMIMGMDIGRGPVVVVVVVVSVVVNVVVNVVD/DPPPVFDWAKDQDPPDGWPFAWDKDWAADPVRFKIKIKTKGFQTDPAWPVCVVVRQKMWGQGPVGIDMDRAWDWDADPHTTGMIMGMDIGRGPVVVVVVVVSVVVNVVSNVVD

Organism: Prochlorococcus marinus (strain NATL1A) (NCBI:txid167555)

Nearest PDB structures (foldseek):
  3zpn-assembly2_D  TM=8.595E-01  e=3.892E-09  Thermosynechococcus vestitus
  7nhp-assembly1_2  TM=8.929E-01  e=1.155E-08  Thermosynechococcus vestitus BP-1
  2kvo-assembly1_A  TM=8.341E-01  e=4.263E-08  Synechocystis sp. PCC 6803
  2op5-assembly2_C  TM=4.209E-01  e=4.352E+00  uncultured marine organism
  5obf-assembly1_H  TM=2.839E-01  e=2.526E+00  Mus musculus

InterPro domains:
  IPR005610 Photosystem II Psb28, class 1 [MF_01370] (7-111)
  IPR005610 Photosystem II Psb28, class 1 [PF03912] (10-109)
  IPR005610 Photosystem II Psb28, class 1 [PTHR34963] (7-109)
  IPR005610 Photosystem II Psb28, class 1 [TIGR03047] (10-109)
  IPR038676 Photosystem II Psb28, class 1 superfamily [G3DSA:2.40.30.220] (8-111)